Protein AF-0000000074656394 (afdb_homodimer)

Organism: NCBI:txid231223

pLDDT: mean 78.2, std 27.45, range [21.28, 98.75]

Solvent-accessible surface area (backbone atoms only — not comparable to full-atom values): 17052 Å² total; per-residue (Å²): 138,84,80,74,72,79,72,80,74,79,80,74,76,76,74,79,76,75,80,75,77,72,75,69,73,71,72,73,79,68,75,65,72,70,62,65,70,53,80,87,42,45,67,50,38,69,62,50,25,52,51,50,46,52,52,46,49,71,73,44,63,91,61,63,63,43,85,84,50,43,54,58,50,23,45,52,51,20,50,50,52,50,51,52,52,59,69,68,56,38,84,55,44,31,39,39,25,40,21,38,39,30,54,36,75,77,92,55,72,40,75,20,71,38,72,49,70,58,72,91,56,27,43,56,28,58,41,76,44,74,57,82,36,24,35,33,43,38,36,38,34,36,39,60,55,92,136,83,74,83,71,78,64,77,69,70,78,71,75,74,71,76,73,74,78,75,77,70,74,69,73,72,71,72,77,68,74,67,72,70,63,63,70,54,79,86,43,44,70,49,40,69,62,50,24,51,53,48,46,52,53,47,49,71,74,44,62,93,60,64,63,42,85,83,50,43,55,57,49,24,45,51,52,20,50,51,53,50,52,53,53,59,70,67,56,40,85,55,43,31,38,41,24,40,22,38,38,30,50,34,84,72,90,52,72,39,75,21,74,37,74,50,68,57,73,90,56,26,43,57,27,58,41,75,46,73,58,83,38,22,34,34,42,39,37,39,36,35,39,60,58,90

Radius of gyration: 30.46 Å; Cα contacts (8 Å, |Δi|>4): 454; chains: 2; bounding box: 153×65×58 Å

Structure (mmCIF, N/CA/C/O backbone):
data_AF-0000000074656394-model_v1
#
loop_
_entity.id
_entity.type
_entity.pdbx_description
1 polymer 'Tctex1 domain-containing protein 2'
#
loop_
_atom_site.group_PDB
_atom_site.id
_atom_site.type_symbol
_atom_site.label_atom_id
_atom_site.label_alt_id
_atom_site.label_comp_id
_atom_site.label_asym_id
_atom_site.label_entity_id
_atom_site.label_seq_id
_atom_site.pdbx_PDB_ins_code
_atom_site.Cartn_x
_atom_site.Cartn_y
_atom_site.Cartn_z
_atom_site.occupancy
_atom_site.B_iso_or_equiv
_atom_site.auth_seq_id
_atom_site.auth_comp_id
_atom_site.auth_asym_id
_atom_site.auth_atom_id
_atom_site.pdbx_PDB_model_num
ATOM 1 N N . MET A 1 1 ? -80.688 29.266 0.074 1 28.02 1 MET A N 1
ATOM 2 C CA . MET A 1 1 ? -80.062 29.094 1.364 1 28.02 1 MET A CA 1
ATOM 3 C C . MET A 1 1 ? -78.562 29.438 1.262 1 28.02 1 MET A C 1
ATOM 5 O O . MET A 1 1 ? -77.875 29 0.343 1 28.02 1 MET A O 1
ATOM 9 N N . GLY A 1 2 ? -78.062 30.547 1.893 1 25.17 2 GLY A N 1
ATOM 10 C CA . GLY A 1 2 ? -77.125 31.641 1.68 1 25.17 2 GLY A CA 1
ATOM 11 C C . GLY A 1 2 ? -75.688 31.219 1.79 1 25.17 2 GLY A C 1
ATOM 12 O O . GLY A 1 2 ? -75.312 30.438 2.676 1 25.17 2 GLY A O 1
ATOM 13 N N . GLU A 1 3 ? -74.938 31.109 0.593 1 27.7 3 GLU A N 1
ATOM 14 C CA . GLU A 1 3 ? -73.562 30.875 0.066 1 27.7 3 GLU A CA 1
ATOM 15 C C . GLU A 1 3 ? -72.562 31.75 0.775 1 27.7 3 GLU A C 1
ATOM 17 O O . GLU A 1 3 ? -71.938 32.594 0.153 1 27.7 3 GLU A O 1
ATOM 22 N N . GLU A 1 4 ? -73 32 2.182 1 25.5 4 GLU A N 1
ATOM 23 C CA . GLU A 1 4 ? -72.188 33.094 2.734 1 25.5 4 GLU A CA 1
ATOM 24 C C . GLU A 1 4 ? -70.688 32.844 2.512 1 25.5 4 GLU A C 1
ATOM 26 O O . GLU A 1 4 ? -70.25 31.703 2.49 1 25.5 4 GLU A O 1
ATOM 31 N N . ASN A 1 5 ? -70.062 33.844 1.983 1 26.14 5 ASN A N 1
ATOM 32 C CA . ASN A 1 5 ? -68.812 34.438 1.475 1 26.14 5 ASN A CA 1
ATOM 33 C C . ASN A 1 5 ? -67.688 34.375 2.518 1 26.14 5 ASN A C 1
ATOM 35 O O . ASN A 1 5 ? -67.562 35.25 3.379 1 26.14 5 ASN A O 1
ATOM 39 N N . LEU A 1 6 ? -67.75 33.25 3.424 1 27.83 6 LEU A N 1
ATOM 40 C CA . LEU A 1 6 ? -66.75 33.438 4.516 1 27.83 6 LEU A CA 1
ATOM 41 C C . LEU A 1 6 ? -65.438 33.875 3.988 1 27.83 6 LEU A C 1
ATOM 43 O O . LEU A 1 6 ? -64.812 33.188 3.162 1 27.83 6 LEU A O 1
ATOM 47 N N . ASP A 1 7 ? -65.125 35.188 3.984 1 24.84 7 ASP A N 1
ATOM 48 C CA . ASP A 1 7 ? -64.062 36.094 3.58 1 24.84 7 ASP A CA 1
ATOM 49 C C . ASP A 1 7 ? -62.75 35.719 4.254 1 24.84 7 ASP A C 1
ATOM 51 O O . ASP A 1 7 ? -62.562 35.969 5.445 1 24.84 7 ASP A O 1
ATOM 55 N N . LEU A 1 8 ? -62.375 34.406 4.367 1 25.59 8 LEU A N 1
ATOM 56 C CA . LEU A 1 8 ? -61.156 34.062 5.102 1 25.59 8 LEU A CA 1
ATOM 57 C C . LEU A 1 8 ? -59.969 34.906 4.641 1 25.59 8 LEU A C 1
ATOM 59 O O . LEU A 1 8 ? -59.594 34.875 3.469 1 25.59 8 LEU A O 1
ATOM 63 N N . GLY A 1 9 ? -59.906 36.125 5.094 1 24.08 9 GLY A N 1
ATOM 64 C CA . GLY A 1 9 ? -59 37.25 4.887 1 24.08 9 GLY A CA 1
ATOM 65 C C . GLY A 1 9 ? -57.531 36.844 4.801 1 24.08 9 GLY A C 1
ATOM 66 O O . GLY A 1 9 ? -57.156 35.781 5.344 1 24.08 9 GLY A O 1
ATOM 67 N N . THR A 1 10 ? -56.844 37.125 3.666 1 27.38 10 THR A N 1
ATOM 68 C CA . THR A 1 10 ? -55.531 37 3.057 1 27.38 10 THR A CA 1
ATOM 69 C C . THR A 1 10 ? -54.438 37.562 3.984 1 27.38 10 THR A C 1
ATOM 71 O O . THR A 1 10 ? -54.406 38.781 4.242 1 27.38 10 THR A O 1
ATOM 74 N N . VAL A 1 11 ? -54.312 37.062 5.219 1 25.48 11 VAL A N 1
ATOM 75 C CA . VAL A 1 11 ? -53.344 37.688 6.125 1 25.48 11 VAL A CA 1
ATOM 76 C C . VAL A 1 11 ? -52 37.844 5.418 1 25.48 11 VAL A C 1
ATOM 78 O O . VAL A 1 11 ? -51.406 36.875 4.93 1 25.48 11 VAL A O 1
ATOM 81 N N . GLN A 1 12 ? -51.688 38.969 4.734 1 23.88 12 GLN A N 1
ATOM 82 C CA . GLN A 1 12 ? -50.5 39.438 4.043 1 23.88 12 GLN A CA 1
ATOM 83 C C . GLN A 1 12 ? -49.281 39.469 4.98 1 23.88 12 GLN A C 1
ATOM 85 O O . GLN A 1 12 ? -49.25 40.281 5.918 1 23.88 12 GLN A O 1
ATOM 90 N N . ALA A 1 13 ? -48.938 38.5 5.73 1 25.7 13 ALA A N 1
ATOM 91 C CA . ALA A 1 13 ? -47.844 38.656 6.699 1 25.7 13 ALA A CA 1
ATOM 92 C C . ALA A 1 13 ? -46.625 39.281 6.047 1 25.7 13 ALA A C 1
ATOM 94 O O . ALA A 1 13 ? -46.156 38.781 5.023 1 25.7 13 ALA A O 1
ATOM 95 N N . ASP A 1 14 ? -46.438 40.594 6.062 1 24.98 14 ASP A N 1
ATOM 96 C CA . ASP A 1 14 ? -45.344 41.438 5.602 1 24.98 14 ASP A CA 1
ATOM 97 C C . ASP A 1 14 ? -44.031 41 6.211 1 24.98 14 ASP A C 1
ATOM 99 O O . ASP A 1 14 ? -43.781 41.219 7.395 1 24.98 14 ASP A O 1
ATOM 103 N N . THR A 1 15 ? -43.719 39.812 6.387 1 23.98 15 THR A N 1
ATOM 104 C CA . THR A 1 15 ? -42.562 39.438 7.191 1 23.98 15 THR A CA 1
ATOM 105 C C . THR A 1 15 ? -41.281 40.156 6.668 1 23.98 15 THR A C 1
ATOM 107 O O . THR A 1 15 ? -40.906 39.969 5.508 1 23.98 15 THR A O 1
ATOM 110 N N . SER A 1 16 ? -41 41.438 7.066 1 25.89 16 SER A N 1
ATOM 111 C CA . SER A 1 16 ? -39.844 42.344 6.902 1 25.89 16 SER A CA 1
ATOM 112 C C . SER A 1 16 ? -38.531 41.625 7.109 1 25.89 16 SER A C 1
ATOM 114 O O . SER A 1 16 ? -38.281 41.094 8.203 1 25.89 16 SER A O 1
ATOM 116 N N . SER A 1 17 ? -38 40.875 6.195 1 26.42 17 SER A N 1
ATOM 117 C CA . SER A 1 17 ? -36.844 40 6.137 1 26.42 17 SER A CA 1
ATOM 118 C C . SER A 1 17 ? -35.531 40.75 6.453 1 26.42 17 SER A C 1
ATOM 120 O O . SER A 1 17 ? -35.094 41.562 5.664 1 26.42 17 SER A O 1
ATOM 122 N N . SER A 1 18 ? -35.344 41.344 7.695 1 29.11 18 SER A N 1
ATOM 123 C CA . SER A 1 18 ? -34.125 42.125 7.996 1 29.11 18 SER A CA 1
ATOM 124 C C . SER A 1 18 ? -32.875 41.344 7.562 1 29.11 18 SER A C 1
ATOM 126 O O . SER A 1 18 ? -32.781 40.156 7.793 1 29.11 18 SER A O 1
ATOM 128 N N . PRO A 1 19 ? -32 41.906 6.621 1 27.31 19 PRO A N 1
ATOM 129 C CA . PRO A 1 19 ? -30.781 41.406 5.977 1 27.31 19 PRO A CA 1
ATOM 130 C C . PRO A 1 19 ? -29.672 41.062 6.977 1 27.31 19 PRO A C 1
ATOM 132 O O . PRO A 1 19 ? -29.109 42 7.594 1 27.31 19 PRO A O 1
ATOM 135 N N . ASN A 1 20 ? -29.875 40.562 8.133 1 28.89 20 ASN A N 1
ATOM 136 C CA . ASN A 1 20 ? -28.734 40.469 9.039 1 28.89 20 ASN A CA 1
ATOM 137 C C . ASN A 1 20 ? -27.484 39.938 8.328 1 28.89 20 ASN A C 1
ATOM 139 O O . ASN A 1 20 ? -27.484 38.844 7.773 1 28.89 20 ASN A O 1
ATOM 143 N N . ASP A 1 21 ? -26.594 40.844 7.801 1 29.66 21 ASP A N 1
ATOM 144 C CA . ASP A 1 21 ? -25.219 40.75 7.301 1 29.66 21 ASP A CA 1
ATOM 145 C C . ASP A 1 21 ? -24.359 39.875 8.211 1 29.66 21 ASP A C 1
ATOM 147 O O . ASP A 1 21 ? -23.984 40.281 9.305 1 29.66 21 ASP A O 1
ATOM 151 N N . GLU A 1 22 ? -24.797 38.781 8.656 1 30.59 22 GLU A N 1
ATOM 152 C CA . GLU A 1 22 ? -23.922 38 9.516 1 30.59 22 GLU A CA 1
ATOM 153 C C . GLU A 1 22 ? -22.484 38 9.008 1 30.59 22 GLU A C 1
ATOM 155 O O . GLU A 1 22 ? -22.219 37.656 7.848 1 30.59 22 GLU A O 1
ATOM 160 N N . VAL A 1 23 ? -21.609 38.875 9.5 1 31.58 23 VAL A N 1
ATOM 161 C CA . VAL A 1 23 ? -20.156 39.031 9.422 1 31.58 23 VAL A CA 1
ATOM 162 C C . VAL A 1 23 ? -19.516 37.625 9.438 1 31.58 23 VAL A C 1
ATOM 164 O O . VAL A 1 23 ? -19.703 36.875 10.391 1 31.58 23 VAL A O 1
ATOM 167 N N . VAL A 1 24 ? -19.594 36.938 8.383 1 33.22 24 VAL A N 1
ATOM 168 C CA . VAL A 1 24 ? -18.734 35.781 8.203 1 33.22 24 VAL A CA 1
ATOM 169 C C . VAL A 1 24 ? -17.312 36.094 8.695 1 33.22 24 VAL A C 1
ATOM 171 O O . VAL A 1 24 ? -16.688 37.031 8.188 1 33.22 24 VAL A O 1
ATOM 174 N N . GLN A 1 25 ? -17.141 36.312 9.977 1 30.78 25 GLN A N 1
ATOM 175 C CA . GLN A 1 25 ? -15.781 36.531 10.461 1 30.78 25 GLN A CA 1
ATOM 176 C C . GLN A 1 25 ? -14.766 35.781 9.594 1 30.78 25 GLN A C 1
ATOM 178 O O . GLN A 1 25 ? -14.969 34.625 9.258 1 30.78 25 GLN A O 1
ATOM 183 N N . ASP A 1 26 ? -14.18 36.438 8.586 1 30.58 26 ASP A N 1
ATOM 184 C CA . ASP A 1 26 ? -12.898 36.188 7.93 1 30.58 26 ASP A CA 1
ATOM 185 C C . ASP A 1 26 ? -11.922 35.5 8.891 1 30.58 26 ASP A C 1
ATOM 187 O O . ASP A 1 26 ? -11.43 36.125 9.828 1 30.58 26 ASP A O 1
ATOM 191 N N . LEU A 1 27 ? -12.242 34.469 9.508 1 35.12 27 LEU A N 1
ATOM 192 C CA . LEU A 1 27 ? -11.156 33.875 10.258 1 35.12 27 LEU A CA 1
ATOM 193 C C . LEU A 1 27 ? -9.812 34.125 9.578 1 35.12 27 LEU A C 1
ATOM 195 O O . LEU A 1 27 ? -9.688 33.938 8.367 1 35.12 27 LEU A O 1
ATOM 199 N N . GLY A 1 28 ? -8.992 35.094 9.891 1 33.41 28 GLY A N 1
ATOM 200 C CA . GLY A 1 28 ? -7.648 35.469 9.469 1 33.41 28 GLY A CA 1
ATOM 201 C C . GLY A 1 28 ? -6.895 34.312 8.836 1 33.41 28 GLY A C 1
ATOM 202 O O . GLY A 1 28 ? -7.184 33.125 9.117 1 33.41 28 GLY A O 1
ATOM 203 N N . SER A 1 29 ? -6.488 34.406 7.566 1 36.34 29 SER A N 1
ATOM 204 C CA . SER A 1 29 ? -5.508 33.625 6.816 1 36.34 29 SER A CA 1
ATOM 205 C C . SER A 1 29 ? -4.395 33.094 7.723 1 36.34 29 SER A C 1
ATOM 207 O O . SER A 1 29 ? -3.436 33.844 8.008 1 36.34 29 SER A O 1
ATOM 209 N N . GLN A 1 30 ? -4.605 32.844 8.984 1 36.66 30 GLN A N 1
ATOM 210 C CA . GLN A 1 30 ? -3.406 32.375 9.664 1 36.66 30 GLN A CA 1
ATOM 211 C C . GLN A 1 30 ? -2.467 31.656 8.703 1 36.66 30 GLN A C 1
ATOM 213 O O . GLN A 1 30 ? -2.9 30.812 7.918 1 36.66 30 GLN A O 1
ATOM 218 N N . ASN A 1 31 ? -1.525 32.406 8.062 1 37.72 31 ASN A N 1
ATOM 219 C CA . ASN A 1 31 ? -0.374 31.953 7.301 1 37.72 31 ASN A CA 1
ATOM 220 C C . ASN A 1 31 ? 0.04 30.547 7.715 1 37.72 31 ASN A C 1
ATOM 222 O O . ASN A 1 31 ? 0.709 30.359 8.734 1 37.72 31 ASN A O 1
ATOM 226 N N . THR A 1 32 ? -0.855 29.703 7.992 1 43.53 32 THR A N 1
ATOM 227 C CA . THR A 1 32 ? -0.383 28.359 8.312 1 43.53 32 THR A CA 1
ATOM 228 C C . THR A 1 32 ? 0.822 28 7.453 1 43.53 32 THR A C 1
ATOM 230 O O . THR A 1 32 ? 0.727 27.953 6.223 1 43.53 32 THR A O 1
ATOM 233 N N . TYR A 1 33 ? 1.96 28.609 7.742 1 43.41 33 TYR A N 1
ATOM 234 C CA . TYR A 1 33 ? 3.236 28.25 7.137 1 43.41 33 TYR A CA 1
ATOM 235 C C . TYR A 1 33 ? 3.264 26.781 6.762 1 43.41 33 TYR A C 1
ATOM 237 O O . TYR A 1 33 ? 2.967 25.906 7.59 1 43.41 33 TYR A O 1
ATOM 245 N N . ILE A 1 34 ? 2.607 26.438 5.668 1 55.69 34 ILE A N 1
ATOM 246 C CA . ILE A 1 34 ? 2.773 25.109 5.109 1 55.69 34 ILE A CA 1
ATOM 247 C C . ILE A 1 34 ? 4.242 24.688 5.184 1 55.69 34 ILE A C 1
ATOM 249 O O . ILE A 1 34 ? 5.102 25.328 4.562 1 55.69 34 ILE A O 1
ATOM 253 N N . ILE A 1 35 ? 4.504 24.234 6.277 1 62.09 35 ILE A N 1
ATOM 254 C CA . ILE A 1 35 ? 5.863 23.703 6.355 1 62.09 35 ILE A CA 1
ATOM 255 C C . ILE A 1 35 ? 6.051 22.609 5.312 1 62.09 35 ILE A C 1
ATOM 257 O O . ILE A 1 35 ? 5.25 21.672 5.234 1 62.09 35 ILE A O 1
ATOM 261 N N . ARG A 1 36 ? 6.566 23.031 4.164 1 67 36 ARG A N 1
ATOM 262 C CA . ARG A 1 36 ? 7.039 22.031 3.217 1 67 36 ARG A CA 1
ATOM 263 C C . ARG A 1 36 ? 8.398 21.469 3.635 1 67 36 ARG A C 1
ATOM 265 O O . ARG A 1 36 ? 9.172 22.156 4.301 1 67 36 ARG A O 1
ATOM 272 N N . PRO A 1 37 ? 8.531 20.234 3.484 1 67.44 37 PRO A N 1
ATOM 273 C CA . PRO A 1 37 ? 9.859 19.703 3.832 1 67.44 37 PRO A CA 1
ATOM 274 C C . PRO A 1 37 ? 10.984 20.406 3.082 1 67.44 37 PRO A C 1
ATOM 276 O O . PRO A 1 37 ? 10.797 20.844 1.941 1 67.44 37 PRO A O 1
ATOM 279 N N . ASN A 1 38 ? 12 20.625 3.904 1 72.94 38 ASN A N 1
ATOM 280 C CA . ASN A 1 38 ? 13.203 21.016 3.178 1 72.94 38 ASN A CA 1
ATOM 281 C C . ASN A 1 38 ? 13.68 19.906 2.238 1 72.94 38 ASN A C 1
ATOM 283 O O . ASN A 1 38 ? 13.289 18.75 2.391 1 72.94 38 ASN A O 1
ATOM 287 N N . PHE A 1 39 ? 14.367 20.234 1.258 1 71.38 39 PHE A N 1
ATOM 288 C CA . PHE A 1 39 ? 14.789 19.344 0.181 1 71.38 39 PHE A CA 1
ATOM 289 C C . PHE A 1 39 ? 15.398 18.078 0.742 1 71.38 39 PHE A C 1
ATOM 291 O O . PHE A 1 39 ? 15.133 16.984 0.243 1 71.38 39 PHE A O 1
ATOM 298 N N . SER A 1 40 ? 16.219 18.297 1.819 1 70.81 40 SER A N 1
ATOM 299 C CA . SER A 1 40 ? 16.953 17.141 2.334 1 70.81 40 SER A CA 1
ATOM 300 C C . SER A 1 40 ? 16.031 16.203 3.111 1 70.81 40 SER A C 1
ATOM 302 O O . SER A 1 40 ? 16.344 15.031 3.295 1 70.81 40 SER A O 1
ATOM 304 N N . GLN A 1 41 ? 14.93 16.703 3.486 1 81.38 41 GLN A N 1
ATOM 305 C CA . GLN A 1 41 ? 14.078 15.891 4.348 1 81.38 41 GLN A CA 1
ATOM 306 C C . GLN A 1 41 ? 12.875 15.344 3.58 1 81.38 41 GLN A C 1
ATOM 308 O O . GLN A 1 41 ? 11.984 14.727 4.164 1 81.38 41 GLN A O 1
ATOM 313 N N . LYS A 1 42 ? 13.031 15.531 2.293 1 88.94 42 LYS A N 1
ATOM 314 C CA . LYS A 1 42 ? 11.914 15.078 1.464 1 88.94 42 LYS A CA 1
ATOM 315 C C . LYS A 1 42 ? 12.023 13.586 1.163 1 88.94 42 LYS A C 1
ATOM 317 O O . LYS A 1 42 ? 13.125 13.062 0.985 1 88.94 42 LYS A O 1
ATOM 322 N N . PHE A 1 43 ? 10.938 12.922 1.111 1 94 43 PHE A N 1
ATOM 323 C CA . PHE A 1 43 ? 10.859 11.547 0.653 1 94 43 PHE A CA 1
ATOM 324 C C . PHE A 1 43 ? 11.266 11.438 -0.811 1 94 43 PHE A C 1
ATOM 326 O O . PHE A 1 43 ? 10.57 11.93 -1.695 1 94 43 PHE A O 1
ATOM 333 N N . ARG A 1 44 ? 12.422 10.812 -1.045 1 93.44 44 ARG A N 1
ATOM 334 C CA . ARG A 1 44 ? 12.922 10.633 -2.406 1 93.44 44 ARG A CA 1
ATOM 335 C C . ARG A 1 44 ? 12.672 9.211 -2.895 1 93.44 44 ARG A C 1
ATOM 337 O O . ARG A 1 44 ? 13.336 8.273 -2.445 1 93.44 44 ARG A O 1
ATOM 344 N N . PRO A 1 45 ? 11.82 9.078 -3.826 1 96.44 45 PRO A N 1
ATOM 345 C CA . PRO A 1 45 ? 11.422 7.742 -4.266 1 96.44 45 PRO A CA 1
ATOM 346 C C . PRO A 1 45 ? 12.602 6.887 -4.715 1 96.44 45 PRO A C 1
ATOM 348 O O . PRO A 1 45 ? 12.656 5.691 -4.41 1 96.44 45 PRO A O 1
ATOM 351 N N . ILE A 1 46 ? 13.531 7.457 -5.414 1 96.38 46 ILE A N 1
ATOM 352 C CA . ILE A 1 46 ? 14.648 6.699 -5.965 1 96.38 46 ILE A CA 1
ATOM 353 C C . ILE A 1 46 ? 15.469 6.082 -4.828 1 96.38 46 ILE A C 1
ATOM 355 O O . ILE A 1 46 ? 15.82 4.902 -4.883 1 96.38 46 ILE A O 1
ATOM 359 N N . ASN A 1 47 ? 15.789 6.875 -3.814 1 96.06 47 ASN A N 1
ATOM 360 C CA . ASN A 1 47 ? 16.547 6.383 -2.67 1 96.06 47 ASN A CA 1
ATOM 361 C C . ASN A 1 47 ? 15.781 5.305 -1.911 1 96.06 47 ASN A C 1
ATOM 363 O O . ASN A 1 47 ? 16.359 4.297 -1.501 1 96.06 47 ASN A O 1
ATOM 367 N N . VAL A 1 48 ? 14.5 5.527 -1.714 1 97.62 48 VAL A N 1
ATOM 368 C CA . VAL A 1 48 ? 13.672 4.578 -0.978 1 97.62 48 VAL A CA 1
ATOM 369 C C . VAL A 1 48 ? 13.539 3.281 -1.774 1 97.62 48 VAL A C 1
ATOM 371 O O . VAL A 1 48 ? 13.586 2.188 -1.205 1 97.62 48 VAL A O 1
ATOM 374 N N . LYS A 1 49 ? 13.406 3.4 -3.057 1 98.06 49 LYS A N 1
ATOM 375 C CA . LYS A 1 49 ? 13.336 2.215 -3.908 1 98.06 49 LYS A CA 1
ATOM 376 C C . LYS A 1 49 ? 14.602 1.375 -3.787 1 98.06 49 LYS A C 1
ATOM 378 O O . LYS A 1 49 ? 14.531 0.149 -3.682 1 98.06 49 LYS A O 1
ATOM 383 N N . GLU A 1 50 ? 15.727 2.072 -3.85 1 98.19 50 GLU A N 1
ATOM 384 C CA . GLU A 1 50 ? 17 1.366 -3.697 1 98.19 50 GLU A CA 1
ATOM 385 C C . GLU A 1 50 ? 17.078 0.654 -2.35 1 98.19 50 GLU A C 1
ATOM 387 O O . GLU A 1 50 ? 17.531 -0.49 -2.271 1 98.19 50 GLU A O 1
ATOM 392 N N . MET A 1 51 ? 16.672 1.327 -1.322 1 98.12 51 MET A N 1
ATOM 393 C CA . MET A 1 51 ? 16.672 0.729 0.01 1 98.12 51 MET A CA 1
ATOM 394 C C 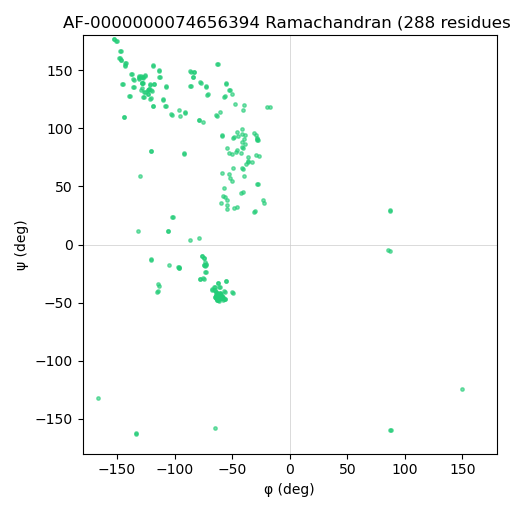. MET A 1 51 ? 15.766 -0.5 0.054 1 98.12 51 MET A C 1
ATOM 396 O O . MET A 1 51 ? 16.156 -1.539 0.592 1 98.12 51 MET A O 1
ATOM 400 N N . ILE A 1 52 ? 14.531 -0.496 -0.565 1 98.69 52 ILE A N 1
ATOM 401 C CA . ILE A 1 52 ? 13.609 -1.627 -0.607 1 98.69 52 ILE A CA 1
ATOM 402 C C . ILE A 1 52 ? 14.25 -2.783 -1.374 1 98.69 52 ILE A C 1
ATOM 404 O O . ILE A 1 52 ? 14.172 -3.938 -0.946 1 98.69 52 ILE A O 1
ATOM 408 N N . HIS A 1 53 ? 14.898 -2.418 -2.473 1 98.44 53 HIS A N 1
ATOM 409 C CA . HIS A 1 53 ? 15.578 -3.418 -3.291 1 98.44 53 HIS A CA 1
ATOM 410 C C . HIS A 1 53 ? 16.609 -4.195 -2.475 1 98.44 53 HIS A C 1
ATOM 412 O O . HIS A 1 53 ? 16.641 -5.426 -2.529 1 98.44 53 HIS A O 1
ATOM 418 N N . ILE A 1 54 ? 17.391 -3.486 -1.737 1 98.56 54 ILE A N 1
ATOM 419 C CA . ILE A 1 54 ? 18.453 -4.082 -0.917 1 98.56 54 ILE A CA 1
ATOM 420 C C . ILE A 1 54 ? 17.828 -4.988 0.141 1 98.56 54 ILE A C 1
ATOM 422 O O . ILE A 1 54 ? 18.25 -6.129 0.32 1 98.56 54 ILE A O 1
ATOM 426 N N . VAL A 1 55 ? 16.812 -4.516 0.833 1 98.75 55 VAL A N 1
ATOM 427 C CA . VAL A 1 55 ? 16.172 -5.281 1.899 1 98.75 55 VAL A CA 1
ATOM 428 C C . VAL A 1 55 ? 15.578 -6.57 1.331 1 98.75 55 VAL A C 1
ATOM 430 O O . VAL A 1 55 ? 15.758 -7.648 1.897 1 98.75 55 VAL A O 1
ATOM 433 N N . LEU A 1 56 ? 14.859 -6.488 0.179 1 98.69 56 LEU A N 1
ATOM 434 C CA . LEU A 1 56 ? 14.25 -7.668 -0.43 1 98.69 56 LEU A CA 1
ATOM 435 C C . LEU A 1 56 ? 15.32 -8.672 -0.854 1 98.69 56 LEU A C 1
ATOM 437 O O . LEU A 1 56 ? 15.18 -9.875 -0.633 1 98.69 56 LEU A O 1
ATOM 441 N N . GLY A 1 57 ? 16.344 -8.18 -1.468 1 98.31 57 GLY A N 1
ATOM 442 C CA . GLY A 1 57 ? 17.438 -9.047 -1.85 1 98.31 57 GLY A CA 1
ATOM 443 C C . GLY A 1 57 ? 18.078 -9.766 -0.67 1 98.31 57 GLY A C 1
ATOM 444 O O . GLY A 1 57 ? 18.297 -10.977 -0.719 1 98.31 57 GLY A O 1
ATOM 445 N N . GLU A 1 58 ? 18.328 -9.016 0.404 1 98.31 58 GLU A N 1
ATOM 446 C CA . GLU A 1 58 ? 18.953 -9.57 1.601 1 98.31 58 GLU A CA 1
ATOM 447 C C . GLU A 1 58 ? 18.047 -10.609 2.27 1 98.31 58 GLU A C 1
ATOM 449 O O . GLU A 1 58 ? 18.531 -11.625 2.768 1 98.31 58 GLU A O 1
ATOM 454 N N . MET A 1 59 ? 16.766 -10.414 2.268 1 98.25 59 MET A N 1
ATOM 455 C CA . MET A 1 59 ? 15.883 -11.211 3.109 1 98.25 59 MET A CA 1
ATOM 456 C C . MET A 1 59 ? 15.281 -12.375 2.324 1 98.25 59 MET A C 1
ATOM 458 O O . MET A 1 59 ? 14.859 -13.367 2.908 1 98.25 59 MET A O 1
ATOM 462 N N . LEU A 1 60 ? 15.297 -12.266 0.967 1 98 60 LEU A N 1
ATOM 463 C CA . LEU A 1 60 ? 14.523 -13.273 0.244 1 98 60 LEU A CA 1
ATOM 464 C C . LEU A 1 60 ? 15.422 -14.062 -0.705 1 98 60 LEU A C 1
ATOM 466 O O . LEU A 1 60 ? 15.008 -15.078 -1.259 1 98 60 LEU A O 1
ATOM 470 N N . SER A 1 61 ? 16.641 -13.547 -0.922 1 97.56 61 SER A N 1
ATOM 471 C CA . SER A 1 61 ? 17.547 -14.297 -1.786 1 97.56 61 SER A CA 1
ATOM 472 C C . SER A 1 61 ? 17.766 -15.719 -1.271 1 97.56 61 SER A C 1
ATOM 474 O O . SER A 1 61 ? 18.047 -15.922 -0.088 1 97.56 61 SER A O 1
ATOM 476 N N . GLY A 1 62 ? 17.547 -16.719 -2.135 1 96.12 62 GLY A N 1
ATOM 477 C CA . GLY A 1 62 ? 17.766 -18.109 -1.789 1 96.12 62 GLY A CA 1
ATOM 478 C C . GLY A 1 62 ? 16.562 -18.766 -1.132 1 96.12 62 GLY A C 1
ATOM 479 O O . GLY A 1 62 ? 16.578 -19.953 -0.841 1 96.12 62 GLY A O 1
ATOM 480 N N . LYS A 1 63 ? 15.555 -18 -0.857 1 96.44 63 LYS A N 1
ATOM 481 C CA . LYS A 1 63 ? 14.367 -18.562 -0.227 1 96.44 63 LYS A CA 1
ATOM 482 C C . LYS A 1 63 ? 13.414 -19.141 -1.27 1 96.44 63 LYS A C 1
ATOM 484 O O . LYS A 1 63 ? 13.406 -18.703 -2.42 1 96.44 63 LYS A O 1
ATOM 489 N N . THR A 1 64 ? 12.719 -20.188 -0.849 1 95.94 64 THR A N 1
ATOM 490 C CA . THR A 1 64 ? 11.648 -20.766 -1.646 1 95.94 64 THR A CA 1
ATOM 491 C C . THR A 1 64 ? 10.297 -20.562 -0.973 1 95.94 64 THR A C 1
ATOM 493 O O . THR A 1 64 ? 10.188 -20.625 0.253 1 95.94 64 THR A O 1
ATOM 496 N N . TYR A 1 65 ? 9.375 -20.359 -1.805 1 94.88 65 TYR A N 1
ATOM 497 C CA . TYR A 1 65 ? 8.055 -20.109 -1.247 1 94.88 65 TYR A CA 1
ATOM 498 C C . TYR A 1 65 ? 7.656 -21.188 -0.256 1 94.88 65 TYR A C 1
ATOM 500 O O . TYR A 1 65 ? 7.809 -22.391 -0.539 1 94.88 65 TYR A O 1
ATOM 508 N N . ASN A 1 66 ? 7.168 -20.75 0.868 1 93.88 66 ASN A N 1
ATOM 509 C CA . ASN A 1 66 ? 6.633 -21.578 1.939 1 93.88 66 ASN A CA 1
ATOM 510 C C . ASN A 1 66 ? 5.441 -20.922 2.623 1 93.88 66 ASN A C 1
ATOM 512 O O . ASN A 1 66 ? 5.598 -19.922 3.334 1 93.88 66 ASN A O 1
ATOM 516 N N . ALA A 1 67 ? 4.297 -21.484 2.393 1 89.19 67 ALA A N 1
ATOM 517 C CA . ALA A 1 67 ? 3.051 -20.875 2.867 1 89.19 67 ALA A CA 1
ATOM 518 C C . ALA A 1 67 ? 3.096 -20.641 4.375 1 89.19 67 ALA A C 1
ATOM 520 O O . ALA A 1 67 ? 2.518 -19.672 4.875 1 89.19 67 ALA A O 1
ATOM 521 N N . GLU A 1 68 ? 3.75 -21.406 5.094 1 92.88 68 GLU A N 1
ATOM 522 C CA . GLU A 1 68 ? 3.793 -21.312 6.551 1 92.88 68 GLU A CA 1
ATOM 523 C C . GLU A 1 68 ? 4.719 -20.188 7.004 1 92.88 68 GLU A C 1
ATOM 525 O O . GLU A 1 68 ? 4.484 -19.562 8.039 1 92.88 68 GLU A O 1
ATOM 530 N N . GLU A 1 69 ? 5.719 -19.953 6.172 1 95.31 69 GLU A N 1
ATOM 531 C CA . GLU A 1 69 ? 6.734 -18.984 6.594 1 95.31 69 GLU A CA 1
ATOM 532 C C . GLU A 1 69 ? 6.461 -17.609 6.012 1 95.31 69 GLU A C 1
ATOM 534 O O . GLU A 1 69 ? 7.008 -16.609 6.48 1 95.31 69 GLU A O 1
ATOM 539 N N . THR A 1 70 ? 5.719 -17.562 5.02 1 95.44 70 THR A N 1
ATOM 540 C CA . THR A 1 70 ? 5.547 -16.344 4.242 1 95.44 70 THR A CA 1
ATOM 541 C C . THR A 1 70 ? 4.938 -15.234 5.098 1 95.44 70 THR A C 1
ATOM 543 O O . THR A 1 70 ? 5.289 -14.062 4.949 1 95.44 70 THR A O 1
ATOM 546 N N . THR A 1 71 ? 4.094 -15.641 6.031 1 95.25 71 THR A N 1
ATOM 547 C CA . THR A 1 71 ? 3.502 -14.641 6.918 1 95.25 71 THR A CA 1
ATOM 548 C C . THR A 1 71 ? 4.578 -13.938 7.742 1 95.25 71 THR A C 1
ATOM 550 O O . THR A 1 71 ? 4.605 -12.711 7.816 1 95.25 71 THR A O 1
ATOM 553 N N . SER A 1 72 ? 5.41 -14.727 8.289 1 97.44 72 SER A N 1
ATOM 554 C CA . SER A 1 72 ? 6.492 -14.156 9.078 1 97.44 72 SER A CA 1
ATOM 555 C C . SER A 1 72 ? 7.43 -13.32 8.211 1 97.44 72 SER A C 1
ATOM 557 O O . SER A 1 72 ? 7.895 -12.258 8.633 1 97.44 72 SER A O 1
ATOM 559 N N . TRP A 1 73 ? 7.734 -13.812 6.977 1 97.94 73 TRP A N 1
ATOM 560 C CA . TRP A 1 73 ? 8.602 -13.062 6.07 1 97.94 73 TRP A CA 1
ATOM 561 C C . TRP A 1 73 ? 8.023 -11.688 5.773 1 97.94 73 TRP A C 1
ATOM 563 O O . TRP A 1 73 ? 8.742 -10.68 5.801 1 97.94 73 TRP A O 1
ATOM 573 N N . THR A 1 74 ? 6.734 -11.648 5.484 1 97.88 74 THR A N 1
ATOM 574 C CA . THR A 1 74 ? 6.113 -10.367 5.168 1 97.88 74 THR A CA 1
ATOM 575 C C . THR A 1 74 ? 6.25 -9.398 6.34 1 97.88 74 THR A C 1
ATOM 577 O O . THR A 1 74 ? 6.57 -8.227 6.145 1 97.88 74 THR A O 1
ATOM 580 N N . LYS A 1 75 ? 6.016 -9.867 7.516 1 97.69 75 LYS A N 1
ATOM 581 C CA . LYS A 1 75 ? 6.117 -9.031 8.711 1 97.69 75 LYS A CA 1
ATOM 582 C C . LYS A 1 75 ? 7.547 -8.539 8.914 1 97.69 75 LYS A C 1
ATOM 584 O O . LYS A 1 75 ? 7.77 -7.348 9.156 1 97.69 75 LYS A O 1
ATOM 589 N N . ASP A 1 76 ? 8.445 -9.414 8.812 1 98.56 76 ASP A N 1
ATOM 590 C CA . ASP A 1 76 ? 9.844 -9.078 9.039 1 98.56 76 ASP A CA 1
ATOM 591 C C . ASP A 1 76 ? 10.344 -8.07 8.008 1 98.56 76 ASP A C 1
ATOM 593 O O . ASP A 1 76 ? 11.07 -7.133 8.344 1 98.56 76 ASP A O 1
ATOM 597 N N . ILE A 1 77 ? 9.961 -8.312 6.797 1 98.75 77 ILE A N 1
ATOM 598 C CA . ILE A 1 77 ? 10.375 -7.418 5.727 1 98.75 77 ILE A CA 1
ATOM 599 C C . ILE A 1 77 ? 9.758 -6.035 5.945 1 98.75 77 ILE A C 1
ATOM 601 O O . ILE A 1 77 ? 10.453 -5.02 5.848 1 98.75 77 ILE A O 1
ATOM 605 N N . ALA A 1 78 ? 8.516 -5.992 6.258 1 98.44 78 ALA A N 1
ATOM 606 C CA . ALA A 1 78 ? 7.844 -4.719 6.496 1 98.44 78 ALA A CA 1
ATOM 607 C C . ALA A 1 78 ? 8.484 -3.967 7.66 1 98.44 78 ALA A C 1
ATOM 609 O O . ALA A 1 78 ? 8.719 -2.76 7.57 1 98.44 78 ALA A O 1
ATOM 610 N N . ASP A 1 79 ? 8.805 -4.652 8.695 1 98.31 79 ASP A N 1
ATOM 611 C CA . ASP A 1 79 ? 9.438 -4.055 9.859 1 98.31 79 ASP A CA 1
ATOM 612 C C . ASP A 1 79 ? 10.82 -3.502 9.508 1 98.31 79 ASP A C 1
ATOM 614 O O . ASP A 1 79 ? 11.188 -2.406 9.938 1 98.31 79 ASP A O 1
ATOM 618 N N . THR A 1 80 ? 11.523 -4.258 8.789 1 98.69 80 THR A N 1
ATOM 619 C CA . THR A 1 80 ? 12.867 -3.85 8.406 1 98.69 80 THR A CA 1
ATOM 620 C C . THR A 1 80 ? 12.82 -2.598 7.535 1 98.69 80 THR A C 1
ATOM 622 O O . THR A 1 80 ? 13.586 -1.655 7.75 1 98.69 80 THR A O 1
ATOM 625 N N . ILE A 1 81 ? 11.922 -2.58 6.543 1 98.56 81 ILE A N 1
ATOM 626 C CA . ILE A 1 81 ? 11.789 -1.418 5.672 1 98.56 81 ILE A CA 1
ATOM 627 C C . ILE A 1 81 ? 11.352 -0.205 6.488 1 98.56 81 ILE A C 1
ATOM 629 O O . ILE A 1 81 ? 11.875 0.896 6.312 1 98.56 81 ILE A O 1
ATOM 633 N N . LYS A 1 82 ? 10.406 -0.395 7.332 1 97.81 82 LYS A N 1
ATOM 634 C CA . LYS A 1 82 ? 9.945 0.689 8.195 1 97.81 82 LYS A CA 1
ATOM 635 C C . LYS A 1 82 ? 11.102 1.265 9.016 1 97.81 82 LYS A C 1
ATOM 637 O O . LYS A 1 82 ? 11.25 2.484 9.109 1 97.81 82 LYS A O 1
ATOM 642 N N . LYS A 1 83 ? 11.875 0.377 9.602 1 97.5 83 LYS A N 1
ATOM 643 C CA . LYS A 1 83 ? 13.023 0.8 10.398 1 97.5 83 LYS A CA 1
ATOM 644 C C . LYS A 1 83 ? 14.016 1.594 9.555 1 97.5 83 LYS A C 1
ATOM 646 O O . LYS A 1 83 ? 14.516 2.637 9.992 1 97.5 83 LYS A O 1
ATOM 651 N N . ARG A 1 84 ? 14.297 1.118 8.398 1 97.25 84 ARG A N 1
ATOM 652 C CA . ARG A 1 84 ? 15.234 1.806 7.52 1 97.25 84 ARG A CA 1
ATOM 653 C C . ARG A 1 84 ? 14.688 3.164 7.094 1 97.25 84 ARG A C 1
ATOM 655 O O . ARG A 1 84 ? 15.445 4.125 6.945 1 97.25 84 ARG A O 1
ATOM 662 N N . LEU A 1 85 ? 13.414 3.271 6.816 1 96.12 85 LEU A N 1
ATOM 663 C CA . LEU A 1 85 ? 12.773 4.543 6.484 1 96.12 85 LEU A CA 1
ATOM 664 C C . LEU A 1 85 ? 12.961 5.555 7.609 1 96.12 85 LEU A C 1
ATOM 666 O O . LEU A 1 85 ? 13.25 6.727 7.355 1 96.12 85 LEU A O 1
ATOM 670 N N . LYS A 1 86 ? 12.758 5.129 8.789 1 93.75 86 LYS A N 1
ATOM 671 C CA . LYS A 1 86 ? 12.93 5.996 9.953 1 93.75 86 LYS A CA 1
ATOM 672 C C . LYS A 1 86 ? 14.367 6.5 10.055 1 93.75 86 LYS A C 1
ATOM 674 O O . LYS A 1 86 ? 14.602 7.656 10.398 1 93.75 86 LYS A O 1
ATOM 679 N N . ASP A 1 87 ? 15.266 5.688 9.719 1 93.94 87 ASP A N 1
ATOM 680 C CA . ASP A 1 87 ? 16.688 6.016 9.82 1 93.94 87 ASP A CA 1
ATOM 681 C C . ASP A 1 87 ? 17.094 7.012 8.742 1 93.94 87 ASP A C 1
ATOM 683 O O . ASP A 1 87 ? 18.156 7.625 8.836 1 93.94 87 ASP A O 1
ATOM 687 N N . MET A 1 88 ? 16.281 7.168 7.734 1 91.56 88 MET A N 1
ATOM 688 C CA . MET A 1 88 ? 16.578 8.102 6.652 1 91.56 88 MET A CA 1
ATOM 689 C C . MET A 1 88 ? 16.328 9.539 7.082 1 91.56 88 MET A C 1
ATOM 691 O O . MET A 1 88 ? 16.719 10.477 6.387 1 91.56 88 MET A O 1
ATOM 695 N N . GLY A 1 89 ? 15.734 9.828 8.195 1 83.25 89 GLY A N 1
ATOM 696 C CA . GLY A 1 89 ? 15.664 11.148 8.797 1 83.25 89 GLY A CA 1
ATOM 697 C C . GLY A 1 89 ? 14.492 11.977 8.305 1 83.25 89 GLY A C 1
ATOM 698 O O . GLY A 1 89 ? 14.578 13.203 8.211 1 83.25 89 GLY A O 1
ATOM 699 N N . HIS A 1 90 ? 13.391 11.406 7.918 1 86.06 90 HIS A N 1
ATOM 700 C CA . HIS A 1 90 ? 12.195 12.102 7.469 1 86.06 90 HIS A CA 1
ATOM 701 C C . HIS A 1 90 ? 11.227 12.352 8.625 1 86.06 90 HIS A C 1
ATOM 703 O O . HIS A 1 90 ? 10.117 11.812 8.641 1 86.06 90 HIS A O 1
ATOM 709 N N . ASP A 1 91 ? 11.5 13.352 9.453 1 86.81 91 ASP A N 1
ATOM 710 C CA . ASP A 1 91 ? 10.812 13.523 10.727 1 86.81 91 ASP A CA 1
ATOM 711 C C . ASP A 1 91 ? 9.383 14.016 10.516 1 86.81 91 ASP A C 1
ATOM 713 O O . ASP A 1 91 ? 8.531 13.867 11.398 1 86.81 91 ASP A O 1
ATOM 717 N N . ARG A 1 92 ? 9.102 14.625 9.461 1 89.19 92 ARG A N 1
ATOM 718 C CA . ARG A 1 92 ? 7.773 15.188 9.234 1 89.19 92 ARG A CA 1
ATOM 719 C C . ARG A 1 92 ? 6.957 14.305 8.297 1 89.19 92 ARG A C 1
ATOM 721 O O . ARG A 1 92 ? 6.07 14.797 7.59 1 89.19 92 ARG A O 1
ATOM 728 N N . TYR A 1 93 ? 7.344 13.07 8.266 1 93.38 93 TYR A N 1
ATOM 729 C CA . TYR A 1 93 ? 6.598 12.156 7.406 1 93.38 93 TYR A CA 1
ATOM 730 C C . TYR A 1 93 ? 5.941 11.047 8.219 1 93.38 93 TYR A C 1
ATOM 732 O O . TYR A 1 93 ? 6.531 10.539 9.172 1 93.38 93 TYR A O 1
ATOM 740 N N . LYS A 1 94 ? 4.738 10.758 7.855 1 94.62 94 LYS A N 1
ATOM 741 C CA . LYS A 1 94 ? 4.145 9.461 8.156 1 94.62 94 LYS A CA 1
ATOM 742 C C . LYS A 1 94 ? 4.551 8.414 7.125 1 94.62 94 LYS A C 1
ATOM 744 O O . LYS A 1 94 ? 4.734 8.734 5.945 1 94.62 94 LYS A O 1
ATOM 749 N N . PHE A 1 95 ? 4.648 7.176 7.578 1 96.75 95 PHE A N 1
ATOM 750 C CA . PHE A 1 95 ? 5.059 6.129 6.652 1 96.75 95 PHE A CA 1
ATOM 751 C C . PHE A 1 95 ? 4.07 4.969 6.672 1 96.75 95 PHE A C 1
ATOM 753 O O . PHE A 1 95 ? 3.537 4.617 7.727 1 96.75 95 PHE A O 1
ATOM 760 N N . VAL A 1 96 ? 3.869 4.414 5.547 1 97.44 96 VAL A N 1
ATOM 761 C CA . VAL A 1 96 ? 3.188 3.137 5.367 1 97.44 96 VAL A CA 1
ATOM 762 C C . VAL A 1 96 ? 4.07 2.189 4.559 1 97.44 96 VAL A C 1
ATOM 764 O O . VAL A 1 96 ? 4.621 2.576 3.525 1 97.44 96 VAL A O 1
ATOM 767 N N . VAL A 1 97 ? 4.203 0.99 5.082 1 98.31 97 VAL A N 1
ATOM 768 C CA . VAL A 1 97 ? 4.914 -0.05 4.344 1 98.31 97 VAL A CA 1
ATOM 769 C C . VAL A 1 97 ? 3.986 -1.239 4.102 1 98.31 97 VAL A C 1
ATOM 771 O O . VAL A 1 97 ? 3.357 -1.743 5.035 1 98.31 97 VAL A O 1
ATOM 774 N N . GLN A 1 98 ? 3.865 -1.61 2.875 1 97.56 98 GLN A N 1
ATOM 775 C CA . GLN A 1 98 ? 3.072 -2.773 2.494 1 97.56 98 GLN A CA 1
ATOM 776 C C . GLN A 1 98 ? 3.932 -3.818 1.785 1 97.56 98 GLN A C 1
ATOM 778 O O . GLN A 1 98 ? 4.688 -3.488 0.869 1 97.56 98 GLN A O 1
ATOM 783 N N . VAL A 1 99 ? 3.771 -5.102 2.242 1 97.88 99 VAL A N 1
ATOM 784 C CA . VAL A 1 99 ? 4.5 -6.203 1.629 1 97.88 99 VAL A CA 1
ATOM 785 C C . VAL A 1 99 ? 3.529 -7.324 1.258 1 97.88 99 VAL 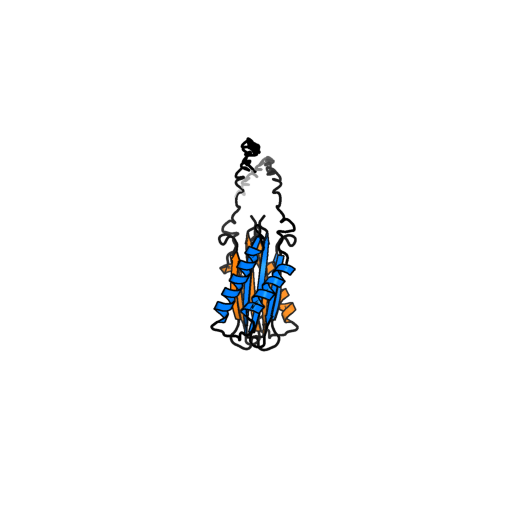A C 1
ATOM 787 O O . VAL A 1 99 ? 2.67 -7.699 2.059 1 97.88 99 VAL A O 1
ATOM 790 N N . VAL A 1 100 ? 3.641 -7.852 0.054 1 95.75 100 VAL A N 1
ATOM 791 C CA . VAL A 1 100 ? 2.863 -8.992 -0.428 1 95.75 100 VAL A CA 1
ATOM 792 C C . VAL A 1 100 ? 3.803 -10.07 -0.955 1 95.75 100 VAL A C 1
ATOM 794 O O . VAL A 1 100 ? 4.668 -9.797 -1.791 1 95.75 100 VAL A O 1
ATOM 797 N N . ILE A 1 101 ? 3.645 -11.234 -0.471 1 95.25 101 ILE A N 1
ATOM 798 C CA . ILE A 1 101 ? 4.406 -12.367 -0.982 1 95.25 101 ILE A CA 1
ATOM 799 C C . ILE A 1 101 ? 3.447 -13.438 -1.502 1 95.25 101 ILE A C 1
ATOM 801 O O . ILE A 1 101 ? 2.428 -13.727 -0.872 1 95.25 101 ILE A O 1
ATOM 805 N N . GLY A 1 102 ? 3.793 -13.992 -2.615 1 93 102 GLY A N 1
ATOM 806 C CA . GLY A 1 102 ? 3.018 -15.094 -3.174 1 93 102 GLY A CA 1
ATOM 807 C C . GLY A 1 102 ? 3.865 -16.094 -3.934 1 93 102 GLY A C 1
ATOM 808 O O . GLY A 1 102 ? 5.047 -15.852 -4.188 1 93 102 GLY A O 1
ATOM 809 N N . GLU A 1 103 ? 3.18 -17.203 -4.172 1 91.81 103 GLU A N 1
ATOM 810 C CA . GLU A 1 103 ? 3.842 -18.219 -4.973 1 91.81 103 GLU A CA 1
ATOM 811 C C . GLU A 1 103 ? 3.953 -17.797 -6.434 1 91.81 103 GLU A C 1
ATOM 813 O O . GLU A 1 103 ? 2.98 -17.312 -7.02 1 91.81 103 GLU A O 1
ATOM 818 N N . GLN A 1 104 ? 5.152 -17.891 -6.949 1 86.44 104 GLN A N 1
ATOM 819 C CA . GLN A 1 104 ? 5.406 -17.516 -8.336 1 86.44 104 GLN A CA 1
ATOM 820 C C . GLN A 1 104 ? 5.352 -18.75 -9.25 1 86.44 104 GLN A C 1
ATOM 822 O O . GLN A 1 104 ? 6.133 -19.688 -9.086 1 86.44 104 GLN A O 1
ATOM 827 N N . ARG A 1 105 ? 4.32 -18.984 -10.203 1 77.94 105 ARG A N 1
ATOM 828 C CA . ARG A 1 105 ? 4.25 -20.047 -11.195 1 77.94 105 ARG A CA 1
ATOM 829 C C . ARG A 1 105 ? 3.93 -19.484 -12.578 1 77.94 105 ARG A C 1
ATOM 831 O O . ARG A 1 105 ? 2.762 -19.281 -12.914 1 77.94 105 ARG A O 1
ATOM 838 N N . GLY A 1 106 ? 4.77 -18.578 -13.086 1 74.75 106 GLY A N 1
ATOM 839 C CA . GLY A 1 106 ? 4.375 -18.172 -14.422 1 74.75 106 GLY A CA 1
ATOM 840 C C . GLY A 1 106 ? 4.77 -16.734 -14.742 1 74.75 106 GLY A C 1
ATOM 841 O O . GLY A 1 106 ? 5.934 -16.359 -14.609 1 74.75 106 GLY A O 1
ATOM 842 N N . GLU A 1 107 ? 3.615 -15.883 -15.164 1 73.56 107 GLU A N 1
ATOM 843 C CA . GLU A 1 107 ? 3.826 -14.602 -15.828 1 73.56 107 GLU A CA 1
ATOM 844 C C . GLU A 1 107 ? 4.008 -13.477 -14.805 1 73.56 107 GLU A C 1
ATOM 846 O O . GLU A 1 107 ? 4.094 -12.305 -15.172 1 73.56 107 GLU A O 1
ATOM 851 N N . GLY A 1 108 ? 4.047 -13.594 -13.594 1 81.25 108 GLY A N 1
ATOM 852 C CA . GLY A 1 108 ? 4.418 -12.586 -12.617 1 81.25 108 GLY A CA 1
ATOM 853 C C . GLY A 1 108 ? 3.246 -11.719 -12.172 1 81.25 108 GLY A C 1
ATOM 854 O O . GLY A 1 108 ? 2.1 -12.172 -12.18 1 81.25 108 GLY A O 1
ATOM 855 N N . VAL A 1 109 ? 3.508 -10.523 -11.609 1 90.56 109 VAL A N 1
ATOM 856 C CA . VAL A 1 109 ? 2.521 -9.664 -10.969 1 90.56 109 VAL A CA 1
ATOM 857 C C . VAL A 1 109 ? 2.562 -8.273 -11.594 1 90.56 109 VAL A C 1
ATOM 859 O O . VAL A 1 109 ? 3.598 -7.852 -12.117 1 90.56 109 VAL A O 1
ATOM 862 N N . LYS A 1 110 ? 1.395 -7.629 -11.688 1 92.94 110 LYS A N 1
ATOM 863 C CA . LYS A 1 110 ? 1.262 -6.227 -12.062 1 92.94 110 LYS A CA 1
ATOM 864 C C . LYS A 1 110 ? 0.738 -5.391 -10.898 1 92.94 110 LYS A C 1
ATOM 866 O O . LYS A 1 110 ? -0.012 -5.887 -10.055 1 92.94 110 LYS A O 1
ATOM 871 N N . MET A 1 111 ? 1.194 -4.121 -10.938 1 94.06 111 MET A N 1
ATOM 872 C CA . MET A 1 111 ? 0.8 -3.252 -9.836 1 94.06 111 MET A CA 1
ATOM 873 C C . MET A 1 111 ? 0.261 -1.923 -10.352 1 94.06 111 MET A C 1
ATOM 875 O O . MET A 1 111 ? 0.738 -1.408 -11.367 1 94.06 111 MET A O 1
ATOM 879 N N . GLY A 1 112 ? -0.731 -1.449 -9.602 1 93.44 112 GLY A N 1
ATOM 880 C CA . GLY A 1 112 ? -1.26 -0.112 -9.812 1 93.44 112 GLY A CA 1
ATOM 881 C C . GLY A 1 112 ? -1.476 0.66 -8.531 1 93.44 112 GLY A C 1
ATOM 882 O O . GLY A 1 112 ? -1.819 0.077 -7.496 1 93.44 112 GLY A O 1
ATOM 883 N N . CYS A 1 113 ? -1.178 1.932 -8.633 1 94.44 113 CYS A N 1
ATOM 884 C CA . CYS A 1 113 ? -1.354 2.801 -7.477 1 94.44 113 CYS A CA 1
ATOM 885 C C . CYS A 1 113 ? -2.023 4.109 -7.875 1 94.44 113 CYS A C 1
ATOM 887 O O . CYS A 1 113 ? -1.719 4.672 -8.93 1 94.44 113 CYS A O 1
ATOM 889 N N . ARG A 1 114 ? -2.949 4.492 -7.109 1 95.12 114 ARG A N 1
ATOM 890 C CA . ARG A 1 114 ? -3.566 5.809 -7.23 1 95.12 114 ARG A CA 1
ATOM 891 C C . ARG A 1 114 ? -3.561 6.539 -5.895 1 95.12 114 ARG A C 1
ATOM 893 O O . ARG A 1 114 ? -3.805 5.934 -4.848 1 95.12 114 ARG A O 1
ATOM 900 N N . CYS A 1 115 ? -3.264 7.812 -6.035 1 95 115 CYS A N 1
ATOM 901 C CA . CYS A 1 115 ? -3.156 8.617 -4.824 1 95 115 CYS A CA 1
ATOM 902 C C . CYS A 1 115 ? -4.012 9.875 -4.922 1 95 115 CYS A C 1
ATOM 904 O O . CYS A 1 115 ? -4.18 10.43 -6.008 1 95 115 CYS A O 1
ATOM 906 N N . PHE A 1 116 ? -4.566 10.258 -3.82 1 93.94 116 PHE A N 1
ATOM 907 C CA . PHE A 1 116 ? -5.203 11.555 -3.621 1 93.94 116 PHE A CA 1
ATOM 908 C C . PHE A 1 116 ? -4.531 12.32 -2.49 1 93.94 116 PHE A C 1
ATOM 910 O O . PHE A 1 116 ? -4.969 12.25 -1.339 1 93.94 116 PHE A O 1
ATOM 917 N N . TRP A 1 117 ? -3.383 12.961 -2.768 1 92.75 117 TRP A N 1
ATOM 918 C CA . TRP A 1 117 ? -2.521 13.672 -1.829 1 92.75 117 TRP A CA 1
ATOM 919 C C . TRP A 1 117 ? -1.742 14.773 -2.535 1 92.75 117 TRP A C 1
ATOM 921 O O . TRP A 1 117 ? -2.027 15.102 -3.689 1 92.75 117 TRP A O 1
ATOM 931 N N . ASP A 1 118 ? -0.984 15.523 -1.814 1 91.19 118 ASP A N 1
ATOM 932 C CA . ASP A 1 118 ? -0.091 16.531 -2.393 1 91.19 118 ASP A CA 1
ATOM 933 C C . ASP A 1 118 ? 1.176 15.875 -2.945 1 91.19 118 ASP A C 1
ATOM 935 O O . ASP A 1 118 ? 2.086 15.531 -2.188 1 91.19 118 ASP A O 1
ATOM 939 N N . SER A 1 119 ? 1.305 15.789 -4.254 1 91.88 119 SER A N 1
ATOM 940 C CA . SER A 1 119 ? 2.373 15.039 -4.906 1 91.88 119 SER A CA 1
ATOM 941 C C . SER A 1 119 ? 3.707 15.773 -4.805 1 91.88 119 SER A C 1
ATOM 943 O O . SER A 1 119 ? 4.758 15.195 -5.082 1 91.88 119 SER A O 1
ATOM 945 N N . ASP A 1 120 ? 3.68 17 -4.391 1 89.56 120 ASP A N 1
ATOM 946 C CA . ASP A 1 120 ? 4.934 17.734 -4.195 1 89.56 120 ASP A CA 1
ATOM 947 C C . ASP A 1 120 ? 5.645 17.266 -2.928 1 89.56 120 ASP A C 1
ATOM 949 O O . ASP A 1 120 ? 6.863 17.391 -2.811 1 89.56 120 ASP A O 1
ATOM 953 N N . THR A 1 121 ? 4.863 16.828 -1.975 1 91.06 121 THR A N 1
ATOM 954 C CA . THR A 1 121 ? 5.441 16.453 -0.687 1 91.06 121 THR A CA 1
ATOM 955 C C . THR A 1 121 ? 5.285 14.961 -0.431 1 91.06 121 THR A C 1
ATOM 957 O O . THR A 1 121 ? 6.211 14.312 0.055 1 91.06 121 THR A O 1
ATOM 960 N N . ASP A 1 122 ? 4.168 14.422 -0.773 1 94.62 122 ASP A N 1
ATOM 961 C CA . ASP A 1 122 ? 3.898 13 -0.58 1 94.62 122 ASP A CA 1
ATOM 962 C C . ASP A 1 122 ? 4.398 12.18 -1.768 1 94.62 122 ASP A C 1
ATOM 964 O O . ASP A 1 122 ? 4.293 12.617 -2.916 1 94.62 122 ASP A O 1
ATOM 968 N N . ASN A 1 123 ? 4.996 11.141 -1.484 1 96.31 123 ASN A N 1
ATOM 969 C CA . ASN A 1 123 ? 5.461 10.281 -2.564 1 96.31 123 ASN A CA 1
ATOM 970 C C . ASN A 1 123 ? 5.496 8.812 -2.139 1 96.31 123 ASN A C 1
ATOM 972 O O . ASN A 1 123 ? 5.113 8.477 -1.016 1 96.31 123 ASN A O 1
ATOM 976 N N . TYR A 1 124 ? 5.812 7.926 -3.074 1 96.56 124 TYR A N 1
ATOM 977 C CA . TYR A 1 124 ? 5.918 6.5 -2.779 1 96.56 124 TYR A CA 1
ATOM 978 C C . TYR A 1 124 ? 7 5.844 -3.631 1 96.56 124 TYR A C 1
ATOM 980 O O . TYR A 1 124 ? 7.434 6.41 -4.637 1 96.56 124 TYR A O 1
ATOM 988 N N . ALA A 1 125 ? 7.453 4.711 -3.135 1 97.25 125 ALA A N 1
ATOM 989 C CA . ALA A 1 125 ? 8.359 3.834 -3.869 1 97.25 125 ALA A CA 1
ATOM 990 C C . ALA A 1 125 ? 7.957 2.371 -3.705 1 97.25 125 ALA A C 1
ATOM 992 O O . ALA A 1 125 ? 7.402 1.984 -2.674 1 97.25 125 ALA A O 1
ATOM 993 N N . GLN A 1 126 ? 8.188 1.618 -4.719 1 97.19 126 GLN A N 1
ATOM 994 C CA . GLN A 1 126 ? 7.902 0.188 -4.66 1 97.19 126 GLN A CA 1
ATOM 995 C C . GLN A 1 126 ? 8.953 -0.612 -5.426 1 97.19 126 GLN A C 1
ATOM 997 O O . GLN A 1 126 ? 9.633 -0.076 -6.305 1 97.19 126 GLN A O 1
ATOM 10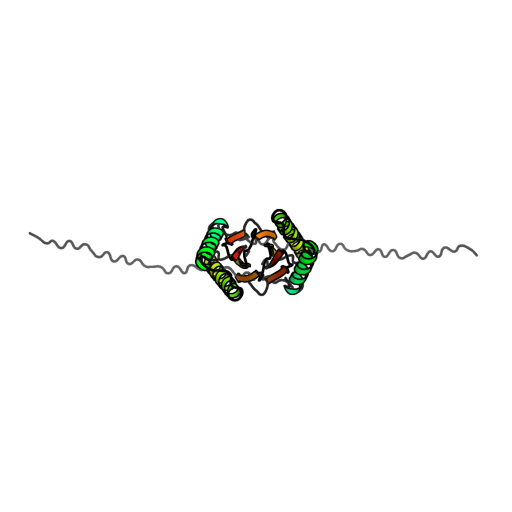02 N N . ASP A 1 127 ? 9.117 -1.778 -5.039 1 96.94 127 ASP A N 1
ATOM 1003 C CA . ASP A 1 127 ? 9.992 -2.703 -5.75 1 96.94 127 ASP A CA 1
ATOM 1004 C C . ASP A 1 127 ? 9.477 -4.137 -5.656 1 96.94 127 ASP A C 1
ATOM 1006 O O . ASP A 1 127 ? 8.578 -4.426 -4.867 1 96.94 127 ASP A O 1
ATOM 1010 N N . ILE A 1 128 ? 9.984 -4.965 -6.625 1 95.25 128 ILE A N 1
ATOM 1011 C CA . ILE A 1 128 ? 9.562 -6.355 -6.715 1 95.25 128 ILE A CA 1
ATOM 1012 C C . ILE A 1 128 ? 10.781 -7.27 -6.629 1 95.25 128 ILE A C 1
ATOM 1014 O O . ILE A 1 128 ? 11.828 -6.977 -7.215 1 95.25 128 ILE A O 1
ATOM 1018 N N . PHE A 1 129 ? 10.633 -8.242 -5.816 1 96.56 129 PHE A N 1
ATOM 1019 C CA . PHE A 1 129 ? 11.539 -9.375 -5.836 1 96.56 129 PHE A CA 1
ATOM 1020 C C . PHE A 1 129 ? 10.859 -10.609 -6.418 1 96.56 129 PHE A C 1
ATOM 1022 O O . PHE A 1 129 ? 9.688 -10.867 -6.137 1 96.56 129 PHE A O 1
ATOM 1029 N N . MET A 1 130 ? 11.664 -11.25 -7.27 1 93.69 130 MET A N 1
ATOM 1030 C CA . MET A 1 130 ? 11.086 -12.453 -7.852 1 93.69 130 MET A CA 1
ATOM 1031 C C . MET A 1 130 ? 12.156 -13.516 -8.07 1 93.69 130 MET A C 1
ATOM 1033 O O . MET A 1 130 ? 13.258 -13.211 -8.516 1 93.69 130 MET A O 1
ATOM 1037 N N . ASN A 1 131 ? 11.828 -14.711 -7.773 1 93.62 131 ASN A N 1
ATOM 1038 C CA . ASN A 1 131 ? 12.609 -15.867 -8.18 1 93.62 131 ASN A CA 1
ATOM 1039 C C . ASN A 1 131 ? 11.727 -16.969 -8.75 1 93.62 131 ASN A C 1
ATOM 1041 O O . ASN A 1 131 ? 10.578 -16.719 -9.117 1 93.62 131 ASN A O 1
ATOM 1045 N N . GLU A 1 132 ? 12.18 -18.172 -8.852 1 90.81 132 GLU A N 1
ATOM 1046 C CA . GLU A 1 132 ? 11.414 -19.234 -9.492 1 90.81 132 GLU A CA 1
ATOM 1047 C C . GLU A 1 132 ? 10.242 -19.672 -8.617 1 90.81 132 GLU A C 1
ATOM 1049 O O . GLU A 1 132 ? 9.273 -20.266 -9.109 1 90.81 132 GLU A O 1
ATOM 1054 N N . SER A 1 133 ? 10.266 -19.359 -7.363 1 92.31 133 SER A N 1
ATOM 1055 C CA . SER A 1 133 ? 9.312 -19.953 -6.422 1 92.31 133 SER A CA 1
ATOM 1056 C C . SER A 1 133 ? 8.375 -18.891 -5.855 1 92.31 133 SER A C 1
ATOM 1058 O O . SER A 1 133 ? 7.215 -19.172 -5.547 1 92.31 133 SER A O 1
ATOM 1060 N N . LEU A 1 134 ? 8.906 -17.672 -5.668 1 94.19 134 LEU A N 1
ATOM 1061 C CA . LEU A 1 134 ? 8.055 -16.688 -5.008 1 94.19 134 LEU A CA 1
ATOM 1062 C C . LEU A 1 134 ? 8.266 -15.305 -5.605 1 94.19 134 LEU A C 1
ATOM 1064 O O . LEU A 1 134 ? 9.289 -15.047 -6.238 1 94.19 134 LEU A O 1
ATOM 1068 N N . PHE A 1 135 ? 7.285 -14.477 -5.473 1 94.25 135 PHE A N 1
ATOM 1069 C CA . PHE A 1 135 ? 7.418 -13.039 -5.707 1 94.25 135 PHE A CA 1
ATOM 1070 C C . PHE A 1 135 ? 7.117 -12.25 -4.441 1 94.25 135 PHE A C 1
ATOM 1072 O O . PHE A 1 135 ? 6.414 -12.742 -3.553 1 94.25 135 PHE A O 1
ATOM 1079 N N . CYS A 1 136 ? 7.672 -11.117 -4.375 1 96.44 136 CYS A N 1
ATOM 1080 C CA . CYS A 1 136 ? 7.379 -10.18 -3.297 1 96.44 136 CYS A CA 1
ATOM 1081 C C . CYS A 1 136 ? 7.273 -8.758 -3.832 1 96.44 136 CYS A C 1
ATOM 1083 O O . CYS A 1 136 ? 8.156 -8.297 -4.559 1 96.44 136 CYS A O 1
ATOM 1085 N N . VAL A 1 137 ? 6.203 -8.18 -3.488 1 96.44 137 VAL A N 1
ATOM 1086 C CA . VAL A 1 137 ? 6.02 -6.758 -3.781 1 96.44 137 VAL A CA 1
ATOM 1087 C C . VAL A 1 137 ? 6.059 -5.953 -2.484 1 96.44 137 VAL A C 1
ATOM 1089 O O . VAL A 1 137 ? 5.316 -6.242 -1.545 1 96.44 137 VAL A O 1
ATOM 1092 N N . ALA A 1 138 ? 6.914 -5.016 -2.447 1 98.12 138 ALA A N 1
ATOM 1093 C CA . ALA A 1 138 ? 6.988 -4.109 -1.303 1 98.12 138 ALA A CA 1
ATOM 1094 C C . ALA A 1 138 ? 6.805 -2.66 -1.739 1 98.12 138 ALA A C 1
ATOM 1096 O O . ALA A 1 138 ? 7.363 -2.234 -2.752 1 98.12 138 ALA A O 1
ATOM 1097 N N . ALA A 1 139 ? 6.012 -1.985 -1.03 1 97.88 139 ALA A N 1
ATOM 1098 C CA . ALA A 1 139 ? 5.766 -0.568 -1.284 1 97.88 139 ALA A CA 1
ATOM 1099 C C . ALA A 1 139 ? 5.883 0.248 0 1 97.88 139 ALA A C 1
ATOM 1101 O O . ALA A 1 139 ? 5.531 -0.231 1.081 1 97.88 139 ALA A O 1
ATOM 1102 N N . ALA A 1 140 ? 6.41 1.411 -0.132 1 98.12 140 ALA A N 1
ATOM 1103 C CA . ALA A 1 140 ? 6.5 2.365 0.97 1 98.12 140 ALA A CA 1
ATOM 1104 C C . ALA A 1 140 ? 5.938 3.725 0.566 1 98.12 140 ALA A C 1
ATOM 1106 O O . ALA A 1 140 ? 6.176 4.195 -0.55 1 98.12 140 ALA A O 1
ATOM 1107 N N . TYR A 1 141 ? 5.246 4.297 1.461 1 97.5 141 TYR A N 1
ATOM 1108 C CA . TYR A 1 141 ? 4.641 5.605 1.243 1 97.5 141 TYR A CA 1
ATOM 1109 C C . TYR A 1 141 ? 5.098 6.605 2.301 1 97.5 141 TYR A C 1
ATOM 1111 O O . TYR A 1 141 ? 5.102 6.293 3.494 1 97.5 141 TYR A O 1
ATOM 1119 N N . GLY A 1 142 ? 5.531 7.715 1.876 1 96.56 142 GLY A N 1
ATOM 1120 C CA . GLY A 1 142 ? 5.82 8.852 2.738 1 96.56 142 GLY A CA 1
ATOM 1121 C C . GLY A 1 142 ? 4.816 9.977 2.596 1 96.56 142 GLY A C 1
ATOM 1122 O O . GLY A 1 142 ? 4.691 10.578 1.523 1 96.56 142 GLY A O 1
ATOM 1123 N N . ILE A 1 143 ? 4.156 10.281 3.658 1 95.31 143 ILE A N 1
ATOM 1124 C CA . ILE A 1 143 ? 3.094 11.281 3.65 1 95.31 143 ILE A CA 1
ATOM 1125 C C . ILE A 1 143 ? 3.463 12.43 4.59 1 95.31 143 ILE A C 1
ATOM 1127 O O . ILE A 1 143 ? 3.549 12.242 5.805 1 95.31 143 ILE A O 1
ATOM 1131 N N . PHE A 1 144 ? 3.566 13.617 4.012 1 92 144 PHE A N 1
ATOM 1132 C CA . PHE A 1 144 ? 4.047 14.773 4.758 1 92 144 PHE A CA 1
ATOM 1133 C C . PHE A 1 144 ? 2.99 15.258 5.746 1 92 144 PHE A C 1
ATOM 1135 O O . PHE A 1 144 ? 1.81 15.352 5.406 1 92 144 PHE A O 1
ATOM 1142 N N . LYS A 1 145 ? 3.494 15.547 6.977 1 84.88 145 LYS A N 1
ATOM 1143 C CA . LYS A 1 145 ? 2.664 16.109 8.039 1 84.88 145 LYS A CA 1
ATOM 1144 C C . LYS A 1 145 ? 2.68 17.625 8.016 1 84.88 145 LYS A C 1
ATOM 1146 O O . LYS A 1 145 ? 3.738 18.25 8.156 1 84.88 145 LYS A O 1
ATOM 1151 N N . TYR A 1 146 ? 1.6 18.172 7.719 1 76.38 146 TYR A N 1
ATOM 1152 C CA . TYR A 1 146 ? 1.578 19.641 7.754 1 76.38 146 TYR A CA 1
ATOM 1153 C C . TYR A 1 146 ? 1.431 20.141 9.18 1 76.38 146 TYR A C 1
ATOM 1155 O O . TYR A 1 146 ? 0.815 19.484 10.023 1 76.38 146 TYR A O 1
ATOM 1163 N N . MET B 1 1 ? 73.938 22.719 34.094 1 24.11 1 MET B N 1
ATOM 1164 C CA . MET B 1 1 ? 72.938 21.797 33.531 1 24.11 1 MET B CA 1
ATOM 1165 C C . MET B 1 1 ? 71.5 22.203 33.969 1 24.11 1 MET B C 1
ATOM 1167 O O . MET B 1 1 ? 70.562 21.719 33.406 1 24.11 1 MET B O 1
ATOM 1171 N N . GLY B 1 2 ? 71.5 23.047 35.031 1 21.28 2 GLY B N 1
ATOM 1172 C CA . GLY B 1 2 ? 70.375 22.953 35.938 1 21.28 2 GLY B CA 1
ATOM 1173 C C . GLY B 1 2 ? 69.062 23.344 35.312 1 21.28 2 GLY B C 1
ATOM 1174 O O . GLY B 1 2 ? 69 23.891 34.188 1 21.28 2 GLY B O 1
ATOM 1175 N N . GLU B 1 3 ? 68 23.75 36.156 1 23.69 3 GLU B N 1
ATOM 1176 C CA . GLU B 1 3 ? 66.688 23.594 36.656 1 23.69 3 GLU B CA 1
ATOM 1177 C C . GLU B 1 3 ? 65.75 24.641 36.062 1 23.69 3 GLU B C 1
ATOM 1179 O O . GLU B 1 3 ? 64.562 24.641 36.344 1 23.69 3 GLU B O 1
ATOM 1184 N N . GLU B 1 4 ? 66.375 25.766 35.469 1 26.95 4 GLU B N 1
ATOM 1185 C CA . GLU B 1 4 ? 65.438 26.891 35.656 1 26.95 4 GLU B CA 1
ATOM 1186 C C . GLU B 1 4 ? 64.125 26.609 34.969 1 26.95 4 GLU B C 1
ATOM 1188 O O . GLU B 1 4 ? 64.062 26.094 33.844 1 26.95 4 GLU B O 1
ATOM 1193 N N . ASN B 1 5 ? 63.125 26.469 35.812 1 25.97 5 ASN B N 1
ATOM 1194 C CA . ASN B 1 5 ? 61.688 26.203 35.875 1 25.97 5 ASN B CA 1
ATOM 1195 C C . ASN B 1 5 ? 60.906 27.156 34.969 1 25.97 5 ASN B C 1
ATOM 1197 O O . ASN B 1 5 ? 60.906 28.359 35.219 1 25.97 5 ASN B O 1
ATOM 1201 N N . LEU B 1 6 ? 61.156 27.141 33.688 1 27.84 6 LEU B N 1
ATOM 1202 C CA . LEU B 1 6 ? 60.5 28.047 32.75 1 27.84 6 LEU B CA 1
ATOM 1203 C C . LEU B 1 6 ? 59 28.078 33.031 1 27.84 6 LEU B C 1
ATOM 1205 O O . LEU B 1 6 ? 58.312 27.062 32.906 1 27.84 6 LEU B O 1
ATOM 1209 N N . ASP B 1 7 ? 58.594 28.906 34.062 1 25.14 7 ASP B N 1
ATOM 1210 C CA . ASP B 1 7 ? 57.25 29.125 34.594 1 25.14 7 ASP B CA 1
ATOM 1211 C C . ASP B 1 7 ? 56.281 29.531 33.531 1 25.14 7 ASP B C 1
ATOM 1213 O O . ASP B 1 7 ? 55.156 29.969 33.812 1 25.14 7 ASP B O 1
ATOM 1217 N N . LEU B 1 8 ? 56.438 29.016 32.312 1 24.27 8 LEU B N 1
ATOM 1218 C CA . LEU B 1 8 ? 55.562 29.562 31.266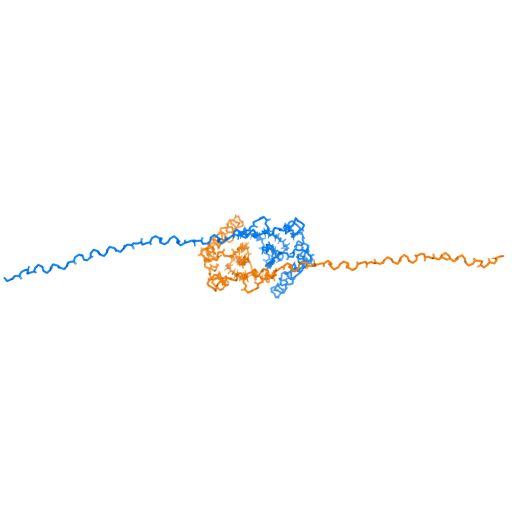 1 24.27 8 LEU B CA 1
ATOM 1219 C C . LEU B 1 8 ? 54.094 29.578 31.703 1 24.27 8 LEU B C 1
ATOM 1221 O O . LEU B 1 8 ? 53.5 28.516 31.938 1 24.27 8 LEU B O 1
ATOM 1225 N N . GLY B 1 9 ? 53.844 30.406 32.719 1 25.39 9 GLY B N 1
ATOM 1226 C CA . GLY B 1 9 ? 52.594 30.688 33.375 1 25.39 9 GLY B CA 1
ATOM 1227 C C . GLY B 1 9 ? 51.406 30.734 32.406 1 25.39 9 GLY B C 1
ATOM 1228 O O . GLY B 1 9 ? 51.406 31.531 31.484 1 25.39 9 GLY B O 1
ATOM 1229 N N . THR B 1 10 ? 51.094 29.578 31.906 1 27.31 10 THR B N 1
ATOM 1230 C CA . THR B 1 10 ? 50.031 29.406 30.922 1 27.31 10 THR B CA 1
ATOM 1231 C C . THR B 1 10 ? 48.812 30.25 31.281 1 27.31 10 THR B C 1
ATOM 1233 O O . THR B 1 10 ? 48.344 30.219 32.406 1 27.31 10 THR B O 1
ATOM 1236 N N . VAL B 1 11 ? 48.719 31.344 30.656 1 25.34 11 VAL B N 1
ATOM 1237 C CA . VAL B 1 11 ? 47.656 32.375 30.703 1 25.34 11 VAL B CA 1
ATOM 1238 C C . VAL B 1 11 ? 46.281 31.703 30.797 1 25.34 11 VAL B C 1
ATOM 1240 O O . VAL B 1 11 ? 45.938 30.875 29.953 1 25.34 11 VAL B O 1
ATOM 1243 N N . GLN B 1 12 ? 45.812 31.375 31.953 1 24.3 12 GLN B N 1
ATOM 1244 C CA . GLN B 1 12 ? 44.5 30.859 32.312 1 24.3 12 GLN B CA 1
ATOM 1245 C C . GLN B 1 12 ? 43.406 31.719 31.719 1 24.3 12 GLN B C 1
ATOM 1247 O O . GLN B 1 12 ? 43.25 32.906 32.062 1 24.3 12 GLN B O 1
ATOM 1252 N N . ALA B 1 13 ? 43.375 31.953 30.422 1 26.45 13 ALA B N 1
ATOM 1253 C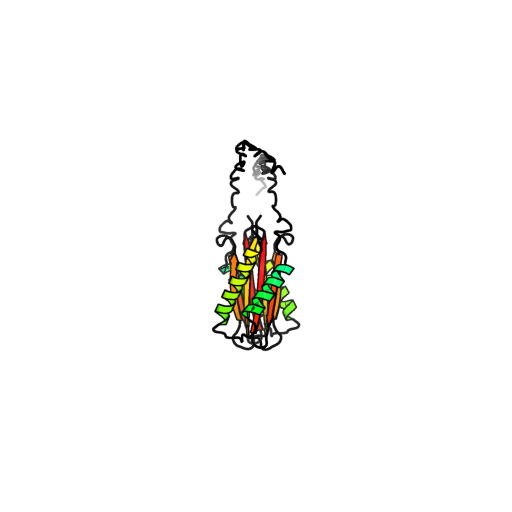 CA . ALA B 1 13 ? 42.344 32.844 29.875 1 26.45 13 ALA B CA 1
ATOM 1254 C C . ALA B 1 13 ? 41 32.562 30.547 1 26.45 13 ALA B C 1
ATOM 1256 O O . ALA B 1 13 ? 40.531 31.438 30.609 1 26.45 13 ALA B O 1
ATOM 1257 N N . ASP B 1 14 ? 40.719 33.188 31.625 1 25.05 14 ASP B N 1
ATOM 1258 C CA . ASP B 1 14 ? 39.469 33.219 32.406 1 25.05 14 ASP B CA 1
ATOM 1259 C C . ASP B 1 14 ? 38.281 33.406 31.484 1 25.05 14 ASP B C 1
ATOM 1261 O O . ASP B 1 14 ? 38.062 34.531 30.984 1 25.05 14 ASP B O 1
ATOM 1265 N N . THR B 1 15 ? 38.281 32.938 30.328 1 24.02 15 THR B N 1
ATOM 1266 C CA . THR B 1 15 ? 37.219 33.375 29.438 1 24.02 15 THR B CA 1
ATOM 1267 C C . THR B 1 15 ? 35.875 33.312 30.109 1 24.02 15 THR B C 1
ATOM 1269 O O . THR B 1 15 ? 35.469 32.25 30.594 1 24.02 15 THR B O 1
ATOM 1272 N N . SER B 1 16 ? 35.469 34.281 30.953 1 26.06 16 SER B N 1
ATOM 1273 C CA . SER B 1 16 ? 34.219 34.594 31.641 1 26.06 16 SER B CA 1
ATOM 1274 C C . SER B 1 16 ? 33.031 34.344 30.734 1 26.06 16 SER B C 1
ATOM 1276 O O . SER B 1 16 ? 32.812 35.062 29.766 1 26.06 16 SER B O 1
ATOM 1278 N N . SER B 1 17 ? 32.844 33.188 30.25 1 27.31 17 SER B N 1
ATOM 1279 C CA . SER B 1 17 ? 31.828 32.812 29.281 1 27.31 17 SER B CA 1
ATOM 1280 C C . SER B 1 17 ? 30.438 33.25 29.734 1 27.31 17 SER B C 1
ATOM 1282 O O . SER B 1 17 ? 29.969 32.844 30.797 1 27.31 17 SER B O 1
ATOM 1284 N N . SER B 1 18 ? 30.016 34.562 29.594 1 29.3 18 SER B N 1
ATOM 1285 C CA . SER B 1 18 ? 28.734 35.156 29.922 1 29.3 18 SER B CA 1
ATOM 1286 C C . SER B 1 18 ? 27.578 34.219 29.531 1 29.3 18 SER B C 1
ATOM 1288 O O . SER B 1 18 ? 27.594 33.625 28.453 1 29.3 18 SER B O 1
ATOM 1290 N N . PRO B 1 19 ? 26.766 33.688 30.484 1 27.55 19 PRO B N 1
ATOM 1291 C CA . PRO B 1 19 ? 25.641 32.75 30.359 1 27.55 19 PRO B CA 1
ATOM 1292 C C . PRO B 1 19 ? 24.562 33.25 29.406 1 27.55 19 PRO B C 1
ATOM 1294 O O . PRO B 1 19 ? 23.906 34.25 29.688 1 27.55 19 PRO B O 1
ATOM 1297 N N . ASN B 1 20 ? 24.812 33.844 28.281 1 29.36 20 ASN B N 1
ATOM 1298 C CA . ASN B 1 20 ? 23.672 34.375 27.531 1 29.36 20 ASN B CA 1
ATOM 1299 C C . ASN B 1 20 ? 22.469 33.438 27.578 1 29.36 20 ASN B C 1
ATOM 1301 O O . ASN B 1 20 ? 22.562 32.281 27.141 1 29.36 20 ASN B O 1
ATOM 1305 N N . ASP B 1 21 ? 21.562 33.594 28.562 1 29.66 21 ASP B N 1
ATOM 1306 C CA . ASP B 1 21 ? 20.203 33.062 28.719 1 29.66 21 ASP B CA 1
ATOM 1307 C C . ASP B 1 21 ? 19.453 33.094 27.391 1 29.66 21 ASP B C 1
ATOM 1309 O O . ASP B 1 21 ? 19.031 34.188 26.953 1 29.66 21 ASP B O 1
ATOM 1313 N N . GLU B 1 22 ? 19.984 32.719 26.328 1 31.28 22 GLU B N 1
ATOM 1314 C CA . GLU B 1 22 ? 19.188 32.75 25.109 1 31.28 22 GLU B CA 1
ATOM 1315 C C . GLU B 1 22 ? 17.75 32.312 25.375 1 31.28 22 GLU B C 1
ATOM 1317 O O . GLU B 1 22 ? 17.516 31.219 25.922 1 31.28 22 GLU B O 1
ATOM 1322 N N . VAL B 1 23 ? 16.844 33.219 25.625 1 31.64 23 VAL B N 1
ATOM 1323 C CA . VAL B 1 23 ? 15.383 33.188 25.641 1 31.64 23 VAL B CA 1
ATOM 1324 C C . VAL B 1 23 ? 14.891 32.188 24.578 1 31.64 23 VAL B C 1
ATOM 1326 O O . VAL B 1 23 ? 15.156 32.406 23.391 1 31.64 23 VAL B O 1
ATOM 1329 N N . VAL B 1 24 ? 15.078 30.969 24.812 1 33.25 24 VAL B N 1
ATOM 1330 C CA . VAL B 1 24 ? 14.312 30 24.031 1 33.25 24 VAL B CA 1
ATOM 1331 C C . VAL B 1 24 ? 12.875 30.5 23.859 1 33.25 24 VAL B C 1
ATOM 1333 O O . VAL B 1 24 ? 12.156 30.703 24.828 1 33.25 24 VAL B O 1
ATOM 1336 N N . GLN B 1 25 ? 12.703 31.594 23.172 1 30.64 25 GLN B N 1
ATOM 1337 C CA . GLN B 1 25 ? 11.32 31.969 22.906 1 30.64 25 GLN B CA 1
ATOM 1338 C C . GLN B 1 25 ? 10.414 30.75 22.859 1 30.64 25 GLN B C 1
ATOM 1340 O O . GLN B 1 25 ? 10.742 29.75 22.219 1 30.64 25 GLN B O 1
ATOM 1345 N N . ASP B 1 26 ? 9.812 30.375 24 1 30.81 26 ASP B N 1
ATOM 1346 C CA . ASP B 1 26 ? 8.586 29.594 24.141 1 30.81 26 ASP B CA 1
ATOM 1347 C C . ASP B 1 26 ? 7.664 29.797 22.938 1 30.81 26 ASP B C 1
ATOM 1349 O O . ASP B 1 26 ? 7.074 30.859 22.766 1 30.81 26 ASP B O 1
ATOM 1353 N N . LEU B 1 27 ? 8.086 29.641 21.766 1 35.44 27 LEU B N 1
ATOM 1354 C CA . LEU B 1 27 ? 7.055 29.688 20.734 1 35.44 27 LEU B CA 1
ATOM 1355 C C . LEU B 1 27 ? 5.711 29.219 21.281 1 35.44 27 LEU B C 1
ATOM 1357 O O . LEU B 1 27 ? 5.629 28.156 21.906 1 35.44 27 LEU B O 1
ATOM 1361 N N . GLY B 1 28 ? 4.812 30.031 21.828 1 33.53 28 GLY B N 1
ATOM 1362 C CA . GLY B 1 28 ? 3.451 29.812 22.297 1 33.53 28 GLY B CA 1
ATOM 1363 C C . GLY B 1 28 ? 2.838 28.531 21.766 1 33.53 28 GLY B C 1
ATOM 1364 O O . GLY B 1 28 ? 3.236 28.031 20.703 1 33.53 28 GLY B O 1
ATOM 1365 N N . SER B 1 29 ? 2.473 27.578 22.625 1 36.94 29 SER B N 1
ATOM 1366 C CA . SER B 1 29 ? 1.593 26.422 22.438 1 36.94 29 SER B CA 1
ATOM 1367 C C . SER B 1 29 ? 0.507 26.719 21.406 1 36.94 29 SER B C 1
ATOM 1369 O O . SER B 1 29 ? -0.54 27.266 21.75 1 36.94 29 SER B O 1
ATOM 1371 N N . GLN B 1 30 ? 0.694 27.578 20.453 1 36.59 30 GLN B N 1
ATOM 1372 C CA . GLN B 1 30 ? -0.468 27.719 19.578 1 36.59 30 GLN B CA 1
ATOM 1373 C C . GLN B 1 30 ? -1.283 26.438 19.547 1 36.59 30 GLN B C 1
ATOM 1375 O O . GLN B 1 30 ? -0.726 25.344 19.375 1 36.59 30 GLN B O 1
ATOM 1380 N N . ASN B 1 31 ? -2.271 26.297 20.469 1 38 31 ASN B N 1
ATOM 1381 C CA . ASN B 1 31 ? -3.342 25.312 20.484 1 38 31 ASN B CA 1
ATOM 1382 C C . ASN B 1 31 ? -3.607 24.75 19.094 1 38 31 ASN B C 1
ATOM 1384 O O . ASN B 1 31 ? -4.309 25.359 18.297 1 38 31 ASN B O 1
ATOM 1388 N N . THR B 1 32 ? -2.631 24.578 18.312 1 43.72 32 THR B N 1
ATOM 1389 C CA . THR B 1 32 ? -2.961 23.969 17.031 1 43.72 32 THR B CA 1
ATOM 1390 C C . THR B 1 32 ? -4.062 22.922 17.188 1 43.72 32 THR B C 1
ATOM 1392 O O . THR B 1 32 ? -3.887 21.938 17.891 1 43.72 32 THR B O 1
ATOM 1395 N N . TYR B 1 33 ? -5.281 23.375 17.453 1 43.5 33 TYR B N 1
ATOM 1396 C CA . TYR B 1 33 ? -6.473 22.547 17.453 1 43.5 33 TYR B CA 1
ATOM 1397 C C . TYR B 1 33 ? -6.301 21.344 16.531 1 43.5 33 TYR B C 1
ATOM 1399 O O . TYR B 1 33 ? -5.938 21.516 15.359 1 43.5 33 TYR B O 1
ATOM 1407 N N . ILE B 1 34 ? -5.559 20.359 16.984 1 56.03 34 ILE B N 1
ATOM 1408 C CA . ILE B 1 34 ? -5.531 19.094 16.266 1 56.03 34 ILE B CA 1
ATOM 1409 C C . ILE B 1 34 ? -6.945 18.734 15.797 1 56.03 34 ILE B C 1
ATOM 1411 O O . ILE B 1 34 ? -7.836 18.531 16.625 1 56.03 34 ILE B O 1
ATOM 1415 N N . ILE B 1 35 ? -7.195 19.281 14.75 1 62.41 35 ILE B N 1
ATOM 1416 C CA . ILE B 1 35 ? -8.484 18.875 14.195 1 62.41 35 ILE B CA 1
ATOM 1417 C C . ILE B 1 35 ? -8.5 17.375 13.969 1 62.41 35 ILE B C 1
ATOM 1419 O O . ILE B 1 35 ? -7.59 16.812 13.352 1 62.41 35 ILE B O 1
ATOM 1423 N N . ARG B 1 36 ? -9.008 16.672 14.984 1 67.31 36 ARG B N 1
ATOM 1424 C CA . ARG B 1 36 ? -9.32 15.266 14.758 1 67.31 36 ARG B CA 1
ATOM 1425 C C . ARG B 1 36 ? -10.633 15.117 13.992 1 67.31 36 ARG B C 1
ATOM 1427 O O . ARG B 1 36 ? -11.516 15.977 14.078 1 67.31 36 ARG B O 1
ATOM 1434 N N . PRO B 1 37 ? -10.625 14.219 13.109 1 67.56 37 PRO B N 1
ATOM 1435 C CA . PRO B 1 37 ? -11.898 14.031 12.406 1 67.56 37 PRO B CA 1
ATOM 1436 C C . PRO B 1 37 ? -13.055 13.75 13.359 1 67.56 37 PRO B C 1
ATOM 1438 O O . PRO B 1 37 ? -12.859 13.141 14.414 1 67.56 37 PRO B O 1
ATOM 1441 N N . ASN B 1 38 ? -14.133 14.414 12.961 1 72.94 38 ASN B N 1
ATOM 1442 C CA . ASN B 1 38 ? -15.336 13.953 13.648 1 72.94 38 ASN B CA 1
ATOM 1443 C C . ASN B 1 38 ? -15.641 12.492 13.328 1 72.94 38 ASN B C 1
ATOM 1445 O O . ASN B 1 38 ? -15.133 11.953 12.344 1 72.94 38 ASN B O 1
ATOM 1449 N N . PHE B 1 39 ? -16.312 11.844 14.148 1 71.44 39 PHE B N 1
ATOM 1450 C CA . PHE B 1 39 ? -16.562 10.414 14.086 1 71.44 39 PHE B CA 1
ATOM 1451 C C . PHE B 1 39 ? -17.062 10.016 12.703 1 71.44 39 PHE B C 1
ATOM 1453 O O . PHE B 1 39 ? -16.656 8.992 12.156 1 71.44 39 PHE B O 1
ATOM 1460 N N . SER B 1 40 ? -17.969 10.93 12.18 1 70.75 40 SER B N 1
ATOM 1461 C CA . SER B 1 40 ? -18.594 10.555 10.922 1 70.75 40 SER B CA 1
ATOM 1462 C C . SER B 1 40 ? -17.625 10.695 9.75 1 70.75 40 SER B C 1
ATOM 1464 O O . SER B 1 40 ? -17.828 10.094 8.695 1 70.75 40 SER B O 1
ATOM 1466 N N . GLN B 1 41 ? -16.609 11.406 9.977 1 81.38 41 GLN B N 1
ATOM 1467 C CA . GLN B 1 41 ? -15.727 11.688 8.852 1 81.38 41 GLN B CA 1
ATOM 1468 C C . GLN B 1 41 ? -14.438 10.875 8.961 1 81.38 41 GLN B C 1
ATOM 1470 O O . GLN B 1 41 ? -13.523 11.055 8.156 1 81.38 41 GLN B O 1
ATOM 1475 N N . LYS B 1 42 ? -14.539 9.953 9.891 1 89.06 42 LYS B N 1
ATOM 1476 C CA . LYS B 1 42 ? -13.344 9.148 10.102 1 89.06 42 LYS B CA 1
ATOM 1477 C C . LYS B 1 42 ? -13.273 7.988 9.109 1 89.06 42 LYS B C 1
ATOM 1479 O O . LYS B 1 42 ? -14.297 7.414 8.742 1 89.06 42 LYS B O 1
ATOM 1484 N N . PHE B 1 43 ? -12.117 7.66 8.68 1 94.06 43 PHE B N 1
ATOM 1485 C CA . PHE B 1 43 ? -11.875 6.469 7.879 1 94.06 43 PHE B CA 1
ATOM 1486 C C . PHE B 1 43 ? -12.188 5.207 8.672 1 94.06 43 PHE B C 1
ATOM 1488 O O . PHE B 1 43 ? -11.508 4.891 9.648 1 94.06 43 PHE B O 1
ATOM 1495 N N . ARG B 1 44 ? -13.25 4.516 8.258 1 93.5 44 ARG B N 1
ATOM 1496 C CA . ARG B 1 44 ? -13.648 3.281 8.93 1 93.5 44 ARG B CA 1
ATOM 1497 C C . ARG B 1 44 ? -13.227 2.061 8.117 1 93.5 44 ARG B C 1
ATOM 1499 O O . ARG B 1 44 ? -13.805 1.775 7.07 1 93.5 44 ARG B O 1
ATOM 1506 N N . PRO B 1 45 ? -12.328 1.344 8.633 1 96.38 45 PRO B N 1
ATOM 1507 C CA . PRO B 1 45 ? -11.758 0.231 7.867 1 96.38 45 PRO B CA 1
ATOM 1508 C C . PRO B 1 45 ? -12.812 -0.77 7.406 1 96.38 45 PRO B C 1
ATOM 1510 O O . PRO B 1 45 ? -12.75 -1.263 6.277 1 96.38 45 PRO B O 1
ATOM 1513 N N . ILE B 1 46 ? -13.766 -1.077 8.234 1 96.44 46 ILE B N 1
ATOM 1514 C CA . ILE B 1 46 ? -14.766 -2.094 7.906 1 96.44 46 ILE B CA 1
ATOM 1515 C C . ILE B 1 46 ? -15.57 -1.657 6.688 1 96.44 46 ILE B C 1
ATOM 1517 O O . ILE B 1 46 ? -15.789 -2.449 5.77 1 96.44 46 ILE B O 1
ATOM 1521 N N . ASN B 1 47 ? -16.031 -0.414 6.68 1 96.12 47 ASN B N 1
ATOM 1522 C CA . ASN B 1 47 ? -16.781 0.113 5.547 1 96.12 47 ASN B CA 1
ATOM 1523 C C . ASN B 1 47 ? -15.953 0.136 4.273 1 96.12 47 ASN B C 1
ATOM 1525 O O . ASN B 1 47 ? -16.438 -0.213 3.197 1 96.12 47 ASN B O 1
ATOM 1529 N N . VAL B 1 48 ? -14.711 0.565 4.395 1 97.62 48 VAL B N 1
ATOM 1530 C CA . VAL B 1 48 ? -13.828 0.658 3.234 1 97.62 48 VAL B CA 1
ATOM 1531 C C . VAL B 1 48 ? -13.516 -0.741 2.707 1 97.62 48 VAL B C 1
ATOM 1533 O O . VAL B 1 48 ? -13.477 -0.96 1.495 1 97.62 48 VAL B O 1
ATOM 1536 N N . LYS B 1 49 ? -13.336 -1.669 3.598 1 98.12 49 LYS B N 1
ATOM 1537 C CA . LYS B 1 49 ? -13.094 -3.049 3.188 1 98.12 49 LYS B CA 1
ATOM 1538 C C . LYS B 1 49 ? -14.266 -3.6 2.383 1 98.12 49 LYS B C 1
ATOM 1540 O O . LYS B 1 49 ? -14.07 -4.254 1.356 1 98.12 49 LYS B O 1
ATOM 1545 N N . GLU B 1 50 ? -15.453 -3.348 2.906 1 98.19 50 GLU B N 1
ATOM 1546 C CA . GLU B 1 50 ? -16.641 -3.791 2.189 1 98.19 50 GLU B CA 1
ATOM 1547 C C . GLU B 1 50 ? -16.719 -3.166 0.798 1 98.19 50 GLU B C 1
ATOM 1549 O O . GLU B 1 50 ? -17.047 -3.846 -0.176 1 98.19 50 GLU B O 1
ATOM 1554 N N . MET B 1 51 ? -16.453 -1.904 0.719 1 98.19 51 MET B N 1
ATOM 1555 C CA . MET B 1 51 ? -16.453 -1.214 -0.568 1 98.19 51 MET B CA 1
ATOM 1556 C C . MET B 1 51 ? -15.43 -1.827 -1.518 1 98.19 51 MET B C 1
ATOM 1558 O O . MET B 1 51 ? -15.727 -2.07 -2.688 1 98.19 51 MET B O 1
ATOM 1562 N N . ILE B 1 52 ? -14.164 -2.182 -1.056 1 98.69 52 ILE B N 1
ATOM 1563 C CA . ILE B 1 52 ? -13.125 -2.801 -1.872 1 98.69 52 ILE B CA 1
ATOM 1564 C C . ILE B 1 52 ? -13.594 -4.176 -2.348 1 98.69 52 ILE B C 1
ATOM 1566 O O . ILE B 1 52 ? -13.422 -4.527 -3.518 1 98.69 52 ILE B O 1
ATOM 1570 N N . HIS B 1 53 ? -14.227 -4.883 -1.429 1 98.44 53 HIS B N 1
ATOM 1571 C CA . HIS B 1 53 ? -14.75 -6.207 -1.751 1 98.44 53 HIS B CA 1
ATOM 1572 C C . HIS B 1 53 ? -15.727 -6.141 -2.918 1 98.44 53 HIS B C 1
ATOM 1574 O O . HIS B 1 53 ? -15.633 -6.934 -3.857 1 98.44 53 HIS B O 1
ATOM 1580 N N . ILE B 1 54 ? -16.625 -5.219 -2.852 1 98.62 54 ILE B N 1
ATOM 1581 C CA . ILE B 1 54 ? -17.641 -5.043 -3.879 1 98.62 54 ILE B CA 1
ATOM 1582 C C . ILE B 1 54 ? -16.984 -4.695 -5.211 1 98.62 54 ILE B C 1
ATOM 1584 O O . ILE B 1 54 ? -17.297 -5.289 -6.242 1 98.62 54 ILE B O 1
ATOM 1588 N N . VAL B 1 55 ? -16.062 -3.754 -5.211 1 98.75 55 VAL B N 1
ATOM 1589 C CA . VAL B 1 55 ? -15.398 -3.307 -6.434 1 98.75 55 VAL B CA 1
ATOM 1590 C C . VAL B 1 55 ? -14.648 -4.473 -7.07 1 98.75 55 VAL B C 1
ATOM 1592 O O . VAL B 1 55 ? -14.742 -4.699 -8.281 1 98.75 55 VAL B O 1
ATOM 1595 N N . LEU B 1 56 ? -13.875 -5.258 -6.262 1 98.69 56 LEU B N 1
ATOM 1596 C CA . LEU B 1 56 ? -13.125 -6.387 -6.789 1 98.69 56 LEU B CA 1
ATOM 1597 C C . LEU B 1 56 ? -14.055 -7.441 -7.375 1 98.69 56 LEU B C 1
ATOM 1599 O O . LEU B 1 56 ? -13.789 -7.98 -8.453 1 98.69 56 LEU B O 1
ATOM 1603 N N . GLY B 1 57 ? -15.094 -7.738 -6.676 1 98.38 57 GLY B N 1
ATOM 1604 C CA . GLY B 1 57 ? -16.078 -8.688 -7.188 1 98.38 57 GLY B CA 1
ATOM 1605 C C . GLY B 1 57 ? -16.688 -8.25 -8.508 1 98.38 57 GLY B C 1
ATOM 1606 O O . GLY B 1 57 ? -16.781 -9.047 -9.445 1 98.38 57 GLY B O 1
ATOM 1607 N N . GLU B 1 58 ? -17.062 -6.984 -8.578 1 98.31 58 GLU B N 1
ATOM 1608 C CA . GLU B 1 58 ? -17.688 -6.438 -9.781 1 98.31 58 GLU B CA 1
ATOM 1609 C C . GLU B 1 58 ? -16.719 -6.441 -10.961 1 98.31 58 GLU B C 1
ATOM 1611 O O . GLU B 1 58 ? -17.109 -6.715 -12.094 1 98.31 58 GLU B O 1
ATOM 1616 N N . MET B 1 59 ? -15.461 -6.191 -10.727 1 98.25 59 MET B N 1
ATOM 1617 C CA . MET B 1 59 ? -14.539 -5.918 -11.828 1 98.25 59 MET B CA 1
ATOM 1618 C C . MET B 1 59 ? -13.781 -7.176 -12.234 1 98.25 59 MET B C 1
ATOM 1620 O O . MET B 1 59 ? -13.297 -7.281 -13.359 1 98.25 59 MET B O 1
ATOM 1624 N N . LEU B 1 60 ? -13.734 -8.172 -11.32 1 98 60 LEU B N 1
ATOM 1625 C CA . LEU B 1 60 ? -12.828 -9.273 -11.633 1 98 60 LEU B CA 1
ATOM 1626 C C . LEU B 1 60 ? -13.586 -10.594 -11.719 1 98 60 LEU B C 1
ATOM 1628 O O . LEU B 1 60 ? -13.031 -11.602 -12.164 1 98 60 LEU B O 1
ATOM 1632 N N . SER B 1 61 ? -14.836 -10.586 -11.25 1 97.56 61 SER B N 1
ATOM 1633 C C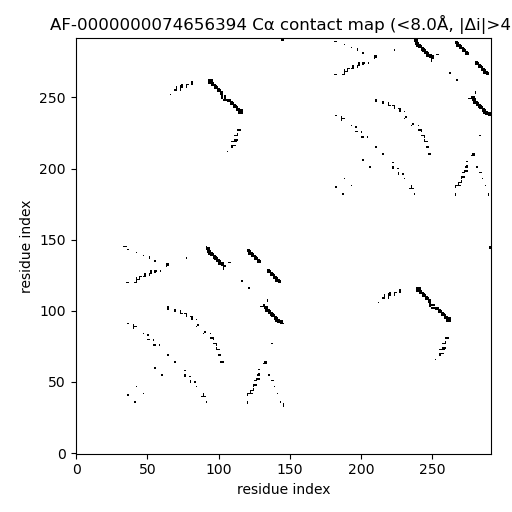A . SER B 1 61 ? -15.609 -11.82 -11.359 1 97.56 61 SER B CA 1
ATOM 1634 C C . SER B 1 61 ? -15.688 -12.305 -12.805 1 97.56 61 SER B C 1
ATOM 1636 O O . SER B 1 61 ? -16 -11.523 -13.703 1 97.56 61 SER B O 1
ATOM 1638 N N . GLY B 1 62 ? -15.336 -13.57 -13.039 1 96.06 62 GLY B N 1
ATOM 1639 C CA . GLY B 1 62 ? -15.422 -14.172 -14.359 1 96.06 62 GLY B CA 1
ATOM 1640 C C . GLY B 1 62 ? -14.203 -13.914 -15.211 1 96.06 62 GLY B C 1
ATOM 1641 O O . GLY B 1 62 ? -14.109 -14.406 -16.344 1 96.06 62 GLY B O 1
ATOM 1642 N N . LYS B 1 63 ? -13.281 -13.125 -14.727 1 96.44 63 LYS B N 1
ATOM 1643 C CA . LYS B 1 63 ? -12.078 -12.844 -15.508 1 96.44 63 LYS B CA 1
ATOM 1644 C C . LYS B 1 63 ? -11.016 -13.906 -15.273 1 96.44 63 LYS B C 1
ATOM 1646 O O . LYS B 1 63 ? -10.984 -14.547 -14.219 1 96.44 63 LYS B O 1
ATOM 1651 N N . THR B 1 64 ? -10.234 -14.117 -16.312 1 95.81 64 THR B N 1
ATOM 1652 C CA . THR B 1 64 ? -9.062 -14.984 -16.234 1 95.81 64 THR B CA 1
ATOM 1653 C C . THR B 1 64 ? -7.781 -14.18 -16.406 1 95.81 64 THR B C 1
ATOM 1655 O O . THR B 1 64 ? -7.734 -13.242 -17.219 1 95.81 64 THR B O 1
ATOM 1658 N N . TYR B 1 65 ? -6.844 -14.617 -15.703 1 94.75 65 TYR B N 1
ATOM 1659 C CA . TYR B 1 65 ? -5.586 -13.883 -15.773 1 94.75 65 TYR B CA 1
ATOM 1660 C C . TYR B 1 65 ? -5.133 -13.719 -17.219 1 94.75 65 TYR B C 1
ATOM 1662 O O . TYR B 1 65 ? -5.145 -14.672 -18 1 94.75 65 TYR B O 1
ATOM 1670 N N . ASN B 1 66 ? -4.75 -12.508 -17.531 1 93.75 66 ASN B N 1
ATOM 1671 C CA . ASN B 1 66 ? -4.191 -12.102 -18.812 1 93.75 66 ASN B CA 1
ATOM 1672 C C . ASN B 1 66 ? -3.111 -11.039 -18.656 1 93.75 66 ASN B C 1
ATOM 1674 O O . ASN B 1 66 ? -3.408 -9.898 -18.297 1 93.75 66 ASN B O 1
ATOM 1678 N N . ALA B 1 67 ? -1.9 -11.453 -18.906 1 89.19 67 ALA B N 1
ATOM 1679 C CA . ALA B 1 67 ? -0.753 -10.586 -18.656 1 89.19 67 ALA B CA 1
ATOM 1680 C C . ALA B 1 67 ? -0.902 -9.25 -19.391 1 89.19 67 ALA B C 1
ATOM 1682 O O . ALA B 1 67 ? -0.456 -8.211 -18.906 1 89.19 67 ALA B O 1
ATOM 1683 N N . GLU B 1 68 ? -1.504 -9.203 -20.469 1 92.75 68 GLU B N 1
ATOM 1684 C CA . GLU B 1 68 ? -1.634 -8 -21.281 1 92.75 68 GLU B CA 1
ATOM 1685 C C . GLU B 1 68 ? -2.695 -7.062 -20.719 1 92.75 68 GLU B C 1
ATOM 1687 O O . GLU B 1 68 ? -2.582 -5.84 -20.844 1 92.75 68 GLU B O 1
ATOM 1692 N N . GLU B 1 69 ? -3.68 -7.691 -20.078 1 95.25 69 GLU B N 1
ATOM 1693 C CA . GLU B 1 69 ? -4.812 -6.883 -19.625 1 95.25 69 GLU B CA 1
ATOM 1694 C C . GLU B 1 69 ? -4.656 -6.48 -18.172 1 95.25 69 GLU B C 1
ATOM 1696 O O . GLU B 1 69 ? -5.336 -5.566 -17.688 1 95.25 69 GLU B O 1
ATOM 1701 N N . THR B 1 70 ? -3.867 -7.156 -17.484 1 95.38 70 THR B N 1
ATOM 1702 C CA . THR B 1 70 ? -3.785 -7.016 -16.047 1 95.38 70 THR B CA 1
ATOM 1703 C C . THR B 1 70 ? -3.344 -5.605 -15.664 1 95.38 70 THR B C 1
ATOM 1705 O O . THR B 1 70 ? -3.812 -5.047 -14.664 1 95.38 70 THR B O 1
ATOM 1708 N N . THR B 1 71 ? -2.516 -5.023 -16.5 1 95.19 71 THR B N 1
ATOM 1709 C CA . THR B 1 71 ? -2.08 -3.656 -16.234 1 95.19 71 THR B CA 1
ATOM 1710 C C . THR B 1 71 ? -3.27 -2.699 -16.234 1 95.19 71 THR B C 1
ATOM 1712 O O . THR B 1 71 ? -3.43 -1.895 -15.32 1 95.19 71 THR B O 1
ATOM 1715 N N . SER B 1 72 ? -4.043 -2.836 -17.234 1 97.38 72 SER B N 1
ATOM 1716 C CA . SER B 1 72 ? -5.223 -1.985 -17.328 1 97.38 72 SER B CA 1
ATOM 1717 C C . SER B 1 72 ? -6.195 -2.262 -16.188 1 97.38 72 SER B C 1
ATOM 1719 O O . SER B 1 72 ? -6.789 -1.334 -15.633 1 97.38 72 SER B O 1
ATOM 1721 N N . TRP B 1 73 ? -6.387 -3.562 -15.828 1 97.94 73 TRP B N 1
ATOM 1722 C CA . TRP B 1 73 ? -7.281 -3.914 -14.727 1 97.94 73 TRP B CA 1
ATOM 1723 C C . TRP B 1 73 ? -6.836 -3.248 -13.43 1 97.94 73 TRP B C 1
ATOM 1725 O O . TRP B 1 73 ? -7.656 -2.693 -12.695 1 97.94 73 TRP B O 1
ATOM 1735 N N . THR B 1 74 ? -5.547 -3.318 -13.156 1 97.88 74 THR B N 1
ATOM 1736 C CA . THR B 1 74 ? -5.047 -2.725 -11.922 1 97.88 74 THR B CA 1
ATOM 1737 C C . THR B 1 74 ? -5.348 -1.229 -11.883 1 97.88 74 THR B C 1
ATOM 1739 O O . THR B 1 74 ? -5.777 -0.706 -10.852 1 97.88 74 THR B O 1
ATOM 1742 N N . LYS B 1 75 ? -5.125 -0.56 -12.961 1 97.69 75 LYS B N 1
ATOM 1743 C CA . LYS B 1 75 ? -5.379 0.875 -13.039 1 97.69 75 LYS B CA 1
ATOM 1744 C C . LYS B 1 75 ? -6.863 1.184 -12.852 1 97.69 75 LYS B C 1
ATOM 1746 O O . LYS B 1 75 ? -7.223 2.07 -12.07 1 97.69 75 LYS B O 1
ATOM 1751 N N . ASP B 1 76 ? -7.652 0.473 -13.523 1 98.56 76 ASP B N 1
ATOM 1752 C CA . ASP B 1 76 ? -9.094 0.704 -13.469 1 98.56 76 ASP B CA 1
ATOM 1753 C C . ASP B 1 76 ? -9.641 0.448 -12.07 1 98.56 76 ASP B C 1
ATOM 1755 O O . ASP B 1 76 ? -10.477 1.209 -11.578 1 98.56 76 ASP B O 1
ATOM 1759 N N . ILE B 1 77 ? -9.172 -0.616 -11.5 1 98.75 77 ILE B N 1
ATOM 1760 C CA . ILE B 1 77 ? -9.625 -0.961 -10.156 1 98.75 77 ILE B CA 1
ATOM 1761 C C . ILE B 1 77 ? -9.172 0.113 -9.164 1 98.75 77 ILE B C 1
ATOM 1763 O O . ILE B 1 77 ? -9.961 0.579 -8.344 1 98.75 77 ILE B O 1
ATOM 1767 N N . ALA B 1 78 ? -7.953 0.521 -9.258 1 98.5 78 ALA B N 1
ATOM 1768 C CA . ALA B 1 78 ? -7.43 1.551 -8.367 1 98.5 78 ALA B CA 1
ATOM 1769 C C . ALA B 1 78 ? -8.203 2.855 -8.523 1 98.5 78 ALA B C 1
ATOM 1771 O O . ALA B 1 78 ? -8.562 3.49 -7.527 1 98.5 78 ALA B O 1
ATOM 1772 N N . ASP B 1 79 ? -8.508 3.225 -9.711 1 98.31 79 ASP B N 1
ATOM 1773 C CA . ASP B 1 79 ? -9.266 4.438 -9.992 1 98.31 79 ASP B CA 1
ATOM 1774 C C . ASP B 1 79 ? -10.68 4.348 -9.414 1 98.31 79 ASP B C 1
ATOM 1776 O O . ASP B 1 79 ? -11.18 5.316 -8.836 1 98.31 79 ASP B O 1
ATOM 1780 N N . THR B 1 80 ? -11.258 3.256 -9.602 1 98.69 80 THR B N 1
ATOM 1781 C CA . THR B 1 80 ? -12.617 3.057 -9.117 1 98.69 80 THR B CA 1
ATOM 1782 C C . THR B 1 80 ? -12.664 3.131 -7.594 1 98.69 80 THR B C 1
ATOM 1784 O O . THR B 1 80 ? -13.531 3.793 -7.027 1 98.69 80 THR B O 1
ATOM 1787 N N . ILE B 1 81 ? -11.719 2.451 -6.922 1 98.56 81 ILE B N 1
ATOM 1788 C CA . ILE B 1 81 ? -11.664 2.48 -5.465 1 98.56 81 ILE B CA 1
ATOM 1789 C C . ILE B 1 81 ? -11.406 3.904 -4.984 1 98.56 81 ILE B C 1
ATOM 1791 O O . ILE B 1 81 ? -12.039 4.375 -4.039 1 98.56 81 ILE B O 1
ATOM 1795 N N . LYS B 1 82 ? -10.484 4.562 -5.605 1 97.81 82 LYS B N 1
ATOM 1796 C CA . LYS B 1 82 ? -10.188 5.949 -5.254 1 97.81 82 LYS B CA 1
ATOM 1797 C C . LYS B 1 82 ? -11.438 6.816 -5.359 1 97.81 82 LYS B C 1
ATOM 1799 O O . LYS B 1 82 ? -11.727 7.617 -4.469 1 97.81 82 LYS B O 1
ATOM 1804 N N . LYS B 1 83 ? -12.148 6.652 -6.465 1 97.5 83 LYS B N 1
ATOM 1805 C CA . LYS B 1 83 ? -13.375 7.418 -6.68 1 97.5 83 LYS B CA 1
ATOM 1806 C C . LYS B 1 83 ? -14.406 7.125 -5.59 1 97.5 83 LYS B C 1
ATOM 1808 O O . LYS B 1 83 ? -15.023 8.047 -5.059 1 97.5 83 LYS B O 1
ATOM 1813 N N . ARG B 1 84 ? -14.57 5.902 -5.266 1 97.25 84 ARG B N 1
ATOM 1814 C CA . ARG B 1 84 ? -15.531 5.523 -4.23 1 97.25 84 ARG B CA 1
ATOM 1815 C C . ARG B 1 84 ? -15.109 6.066 -2.871 1 97.25 84 ARG B C 1
ATOM 1817 O O . ARG B 1 84 ? -15.953 6.449 -2.062 1 97.25 84 ARG B O 1
ATOM 1824 N N . LEU B 1 85 ? -13.836 6.051 -2.555 1 96.12 85 LEU B N 1
ATOM 1825 C CA . LEU B 1 85 ? -13.328 6.625 -1.315 1 96.12 85 LEU B CA 1
ATOM 1826 C C . LEU B 1 85 ? -13.68 8.109 -1.216 1 96.12 85 LEU B C 1
ATOM 1828 O O . LEU B 1 85 ? -14.078 8.586 -0.152 1 96.12 85 LEU B O 1
ATOM 1832 N N . LYS B 1 86 ? -13.492 8.797 -2.266 1 93.81 86 LYS B N 1
ATOM 1833 C CA . LYS B 1 86 ? -13.82 10.227 -2.303 1 93.81 86 LYS B CA 1
ATOM 1834 C C . LYS B 1 86 ? -15.305 10.453 -2.049 1 93.81 86 LYS B C 1
ATOM 1836 O O . LYS B 1 86 ? -15.68 11.414 -1.366 1 93.81 86 LYS B O 1
ATOM 1841 N N . ASP B 1 87 ? -16.094 9.602 -2.527 1 94 87 ASP B N 1
ATOM 1842 C CA . ASP B 1 87 ? -17.531 9.734 -2.408 1 94 87 ASP B CA 1
ATOM 1843 C C . ASP B 1 87 ? -18 9.445 -0.981 1 94 87 ASP B C 1
ATOM 1845 O O . ASP B 1 87 ? -19.125 9.781 -0.61 1 94 87 ASP B O 1
ATOM 1849 N N . MET B 1 88 ? -17.141 8.836 -0.193 1 91.75 88 MET B N 1
ATOM 1850 C CA . MET B 1 88 ? -17.484 8.516 1.188 1 91.75 88 MET B CA 1
ATOM 1851 C C . MET B 1 88 ? -17.422 9.758 2.068 1 91.75 88 MET B C 1
ATOM 1853 O O . MET B 1 88 ? -17.859 9.742 3.217 1 91.75 88 MET B O 1
ATOM 1857 N N . GLY B 1 89 ? -16.922 10.875 1.646 1 83.56 89 GLY B N 1
ATOM 1858 C CA . GLY B 1 89 ? -17.016 12.164 2.312 1 83.56 89 GLY B CA 1
ATOM 1859 C C . GLY B 1 89 ? -15.922 12.406 3.328 1 83.56 89 GLY B C 1
ATOM 1860 O O . GLY B 1 89 ? -16.141 13.07 4.34 1 83.56 89 GLY B O 1
ATOM 1861 N N . HIS B 1 90 ? -14.758 11.852 3.174 1 86.31 90 HIS B N 1
ATOM 1862 C CA . HIS B 1 90 ? -13.625 12.055 4.066 1 86.31 90 HIS B CA 1
ATOM 1863 C C . HIS B 1 90 ? -12.742 13.203 3.594 1 86.31 90 HIS B C 1
ATOM 1865 O O . HIS B 1 90 ? -11.594 13 3.205 1 86.31 90 HIS B O 1
ATOM 1871 N N . ASP B 1 91 ? -13.156 14.445 3.859 1 86.94 91 ASP B N 1
ATOM 1872 C CA . ASP B 1 91 ? -12.555 15.617 3.238 1 86.94 91 ASP B CA 1
ATOM 1873 C C . ASP B 1 91 ? -11.18 15.906 3.832 1 86.94 91 ASP B C 1
ATOM 1875 O O . ASP B 1 91 ? -10.359 16.594 3.211 1 86.94 91 ASP B O 1
ATOM 1879 N N . ARG B 1 92 ? -10.914 15.477 4.988 1 89.31 92 ARG B N 1
ATOM 1880 C CA . ARG B 1 92 ? -9.648 15.781 5.641 1 89.31 92 ARG B CA 1
ATOM 1881 C C . ARG B 1 92 ? -8.688 14.594 5.566 1 89.31 92 ARG B C 1
ATOM 1883 O O . ARG B 1 92 ? -7.824 14.43 6.43 1 89.31 92 ARG B O 1
ATOM 1890 N N . TYR B 1 93 ? -8.93 13.781 4.582 1 93.44 93 TYR B N 1
ATOM 1891 C CA . TYR B 1 93 ? -8.047 12.625 4.434 1 93.44 93 TYR B CA 1
ATOM 1892 C C . TYR B 1 93 ? -7.316 12.672 3.1 1 93.44 93 TYR B C 1
ATOM 1894 O O . TYR B 1 93 ? -7.895 13.047 2.078 1 93.44 93 TYR B O 1
ATOM 1902 N N . LYS B 1 94 ? -6.074 12.336 3.164 1 94.69 94 LYS B N 1
ATOM 1903 C CA . LYS B 1 94 ? -5.359 11.844 1.988 1 94.69 94 LYS B CA 1
ATOM 1904 C C . LYS B 1 94 ? -5.594 10.352 1.778 1 94.69 94 LYS B C 1
ATOM 1906 O O . LYS B 1 94 ? -5.738 9.602 2.744 1 94.69 94 LYS B O 1
ATOM 1911 N N . PHE B 1 95 ? -5.59 9.953 0.518 1 96.75 95 PHE B N 1
ATOM 1912 C CA . PHE B 1 95 ? -5.832 8.539 0.241 1 96.75 95 PHE B CA 1
ATOM 1913 C C . PHE B 1 95 ? -4.73 7.961 -0.636 1 96.75 95 PHE B C 1
ATOM 1915 O O . PHE B 1 95 ? -4.223 8.641 -1.531 1 96.75 95 PHE B O 1
ATOM 1922 N N . VAL B 1 96 ? -4.418 6.762 -0.377 1 97.5 96 VAL B N 1
ATOM 1923 C CA . VAL B 1 96 ? -3.598 5.922 -1.241 1 97.5 96 VAL B CA 1
ATOM 1924 C C . VAL B 1 96 ? -4.328 4.613 -1.535 1 97.5 96 VAL B C 1
ATOM 1926 O O . VAL B 1 96 ? -4.859 3.973 -0.625 1 97.5 96 VAL B O 1
ATOM 1929 N N . VAL B 1 97 ? -4.355 4.277 -2.807 1 98.31 97 VAL B N 1
ATOM 1930 C CA . VAL B 1 97 ? -4.91 2.992 -3.211 1 98.31 97 VAL B CA 1
ATOM 1931 C C . VAL B 1 97 ? -3.852 2.182 -3.955 1 98.31 97 VAL B C 1
ATOM 1933 O O . VAL B 1 97 ? -3.227 2.68 -4.895 1 98.31 97 VAL B O 1
ATOM 1936 N N . GLN B 1 98 ? -3.629 1.001 -3.484 1 97.62 98 GLN B N 1
ATOM 1937 C CA . GLN B 1 98 ? -2.693 0.084 -4.129 1 97.62 98 GLN B CA 1
ATOM 1938 C C . GLN B 1 98 ? -3.395 -1.202 -4.559 1 97.62 98 GLN B C 1
ATOM 1940 O O . GLN B 1 98 ? -4.125 -1.809 -3.773 1 97.62 98 GLN B O 1
ATOM 1945 N N . VAL B 1 99 ? -3.117 -1.596 -5.848 1 97.88 99 VAL B N 1
ATOM 1946 C CA . VAL B 1 99 ? -3.691 -2.826 -6.375 1 97.88 99 VAL B CA 1
ATOM 1947 C C . VAL B 1 99 ? -2.59 -3.693 -6.98 1 97.88 99 VAL B C 1
ATOM 1949 O O . VAL B 1 99 ? -1.737 -3.197 -7.723 1 97.88 99 VAL B O 1
ATOM 1952 N N . VAL B 1 100 ? -2.586 -4.98 -6.68 1 95.69 100 VAL B N 1
ATOM 1953 C CA . VAL B 1 100 ? -1.667 -5.965 -7.242 1 95.69 100 VAL B CA 1
ATOM 1954 C C . VAL B 1 100 ? -2.455 -7.137 -7.82 1 95.69 100 VAL B C 1
ATOM 1956 O O . VAL B 1 100 ? -3.305 -7.719 -7.141 1 95.69 100 VAL B O 1
ATOM 1959 N N . ILE B 1 101 ? -2.199 -7.441 -9.023 1 95.25 101 ILE B N 1
ATOM 1960 C CA . ILE B 1 101 ? -2.807 -8.617 -9.648 1 95.25 101 ILE B CA 1
ATOM 1961 C C . ILE B 1 101 ? -1.714 -9.57 -10.125 1 95.25 101 ILE B C 1
ATOM 1963 O O . ILE B 1 101 ? -0.704 -9.141 -10.68 1 95.25 101 ILE B O 1
ATOM 1967 N N . GLY B 1 102 ? -1.933 -10.828 -9.891 1 92.94 102 GLY B N 1
ATOM 1968 C CA . GLY B 1 102 ? -1.018 -11.852 -10.375 1 92.94 102 GLY B CA 1
ATOM 1969 C C . GLY B 1 102 ? -1.713 -13.148 -10.742 1 92.94 102 GLY B C 1
ATOM 1970 O O . GLY B 1 102 ? -2.898 -13.32 -10.461 1 92.94 102 GLY B O 1
ATOM 1971 N N . GLU B 1 103 ? -0.904 -13.922 -11.438 1 91.81 103 GLU B N 1
ATOM 1972 C CA . GLU B 1 103 ? -1.409 -15.25 -11.789 1 91.81 103 GLU B CA 1
ATOM 1973 C C . GLU B 1 103 ? -1.488 -16.156 -10.555 1 91.81 103 GLU B C 1
ATOM 1975 O O . GLU B 1 103 ? -0.54 -16.234 -9.773 1 91.81 103 GLU B O 1
ATOM 1980 N N . GLN B 1 104 ? -2.672 -16.766 -10.383 1 86.44 104 GLN B N 1
ATOM 1981 C CA . GLN B 1 104 ? -2.889 -17.672 -9.258 1 86.44 104 GLN B CA 1
ATOM 1982 C C . GLN B 1 104 ? -2.676 -19.125 -9.664 1 86.44 104 GLN B C 1
ATOM 1984 O O . GLN B 1 104 ? -3.375 -19.641 -10.539 1 86.44 104 GLN B O 1
ATOM 1989 N N . ARG B 1 105 ? -1.71 -20.031 -9.219 1 76.81 105 ARG B N 1
ATOM 1990 C CA . ARG B 1 105 ? -1.534 -21.453 -9.531 1 76.81 105 ARG B CA 1
ATOM 1991 C C . ARG B 1 105 ? -1.325 -22.266 -8.258 1 76.81 105 ARG B C 1
ATOM 1993 O O . ARG B 1 105 ? -1.288 -23.5 -8.297 1 76.81 105 ARG B O 1
ATOM 2000 N N . GLY B 1 106 ? -1.57 -21.656 -7.102 1 74.69 106 GLY B N 1
ATOM 2001 C CA . GLY B 1 106 ? -1.173 -22.422 -5.934 1 74.69 106 GLY B CA 1
ATOM 2002 C C . GLY B 1 106 ? -1.731 -21.875 -4.637 1 74.69 106 GLY B C 1
ATOM 2003 O O . GLY B 1 106 ? -2.939 -21.656 -4.52 1 74.69 106 GLY B O 1
ATOM 2004 N N . GLU B 1 107 ? -0.834 -21.75 -3.66 1 74.25 107 GLU B N 1
ATOM 2005 C CA . GLU B 1 107 ? -1.158 -21.531 -2.254 1 74.25 107 GLU B CA 1
ATOM 2006 C C . GLU B 1 107 ? -1.511 -20.062 -2 1 74.25 107 GLU B C 1
ATOM 2008 O O . GLU B 1 107 ? -1.679 -19.641 -0.851 1 74.25 107 GLU B O 1
ATOM 2013 N N . GLY B 1 108 ? -1.615 -19.219 -2.85 1 81.44 108 GLY B N 1
ATOM 2014 C CA . GLY B 1 108 ? -2.152 -17.891 -2.676 1 81.44 108 GLY B CA 1
ATOM 2015 C C . GLY B 1 108 ? -1.114 -16.875 -2.211 1 81.44 108 GLY B C 1
ATOM 2016 O O . GLY B 1 108 ? 0.074 -17.031 -2.506 1 81.44 108 GLY B O 1
ATOM 2017 N N . VAL B 1 109 ? -1.543 -15.766 -1.628 1 90.69 109 VAL B N 1
ATOM 2018 C CA . VAL B 1 109 ? -0.703 -14.617 -1.297 1 90.69 109 VAL B CA 1
ATOM 2019 C C . VAL B 1 109 ? -0.858 -14.273 0.183 1 90.69 109 VAL B C 1
ATOM 2021 O O . VAL B 1 109 ? -1.908 -14.523 0.778 1 90.69 109 VAL B O 1
ATOM 2024 N N . LYS B 1 110 ? 0.237 -13.828 0.806 1 93.06 110 LYS B N 1
ATOM 2025 C CA . LYS B 1 110 ? 0.238 -13.266 2.152 1 93.06 110 LYS B CA 1
ATOM 2026 C C . LYS B 1 110 ? 0.608 -11.781 2.127 1 93.06 110 LYS B C 1
ATOM 2028 O O . LYS B 1 110 ? 1.355 -11.344 1.252 1 93.06 110 LYS B O 1
ATOM 2033 N N . MET B 1 111 ? 0.022 -11.102 3.131 1 94.25 111 MET B N 1
ATOM 2034 C CA . MET B 1 111 ? 0.258 -9.664 3.164 1 94.25 111 MET B CA 1
ATOM 2035 C C . MET B 1 111 ? 0.685 -9.219 4.559 1 94.25 111 MET B C 1
ATOM 2037 O O . MET B 1 111 ? 0.215 -9.758 5.559 1 94.25 111 MET B O 1
ATOM 2041 N N . GLY B 1 112 ? 1.571 -8.227 4.516 1 93.56 112 GLY B N 1
ATOM 2042 C CA . GLY B 1 112 ? 1.967 -7.531 5.73 1 93.56 112 GLY B CA 1
ATOM 2043 C C . GLY B 1 112 ? 2.033 -6.023 5.562 1 93.56 112 GLY B C 1
ATOM 2044 O O . GLY B 1 112 ? 2.383 -5.527 4.488 1 93.56 112 GLY B O 1
ATOM 2045 N N . CYS B 1 113 ? 1.612 -5.375 6.625 1 94.5 113 CYS B N 1
ATOM 2046 C CA . CYS B 1 113 ? 1.631 -3.916 6.609 1 94.5 113 CYS B CA 1
ATOM 2047 C C . CYS B 1 113 ? 2.172 -3.363 7.922 1 94.5 113 CYS B C 1
ATOM 2049 O O . CYS B 1 113 ? 1.854 -3.881 8.992 1 94.5 113 CYS B O 1
ATOM 2051 N N . ARG B 1 114 ? 3 -2.436 7.805 1 95.25 114 ARG B N 1
ATOM 2052 C CA . ARG B 1 114 ? 3.477 -1.67 8.953 1 95.25 114 ARG B CA 1
ATOM 2053 C C . ARG B 1 114 ? 3.33 -0.171 8.711 1 95.25 114 ARG B C 1
ATOM 2055 O O . ARG B 1 114 ? 3.584 0.312 7.605 1 95.25 114 ARG B O 1
ATOM 2062 N N . CYS B 1 115 ? 2.916 0.464 9.773 1 95.06 115 CYS B N 1
ATOM 2063 C CA . CYS B 1 115 ? 2.66 1.895 9.656 1 95.06 115 CYS B CA 1
ATOM 2064 C C . CYS B 1 115 ? 3.379 2.67 10.758 1 95.06 115 CYS B C 1
ATOM 2066 O O . CYS B 1 115 ? 3.533 2.172 11.875 1 95.06 115 CYS B O 1
ATOM 2068 N N . PHE B 1 116 ? 3.826 3.826 10.414 1 94.06 116 PHE B N 1
ATOM 2069 C CA . PHE B 1 116 ? 4.309 4.836 11.352 1 94.06 116 PHE B CA 1
ATOM 2070 C C . PHE B 1 116 ? 3.498 6.121 11.227 1 94.06 116 PHE B C 1
ATOM 2072 O O . PHE B 1 116 ? 3.879 7.031 10.484 1 94.06 116 PHE B O 1
ATOM 2079 N N . TRP B 1 117 ? 2.301 6.156 11.844 1 92.81 117 TRP B N 1
ATOM 2080 C CA . TRP B 1 117 ? 1.317 7.234 11.781 1 92.81 117 TRP B CA 1
ATOM 2081 C C . TRP B 1 117 ? 0.461 7.266 13.039 1 92.81 117 TRP B C 1
ATOM 2083 O O . TRP B 1 117 ? 0.766 6.586 14.023 1 92.81 117 TRP B O 1
ATOM 2093 N N . ASP B 1 118 ? -0.404 8.211 13.148 1 91.31 118 ASP B N 1
ATOM 2094 C CA . ASP B 1 118 ? -1.368 8.266 14.242 1 91.31 118 ASP B CA 1
ATOM 2095 C C . ASP B 1 118 ? -2.527 7.305 14 1 91.31 118 ASP B C 1
ATOM 2097 O O . ASP B 1 118 ? -3.434 7.598 13.219 1 91.31 118 ASP B O 1
ATOM 2101 N N . SER B 1 119 ? -2.578 6.195 14.742 1 91.81 119 SER B N 1
ATOM 2102 C CA . SER B 1 119 ? -3.523 5.113 14.484 1 91.81 119 SER B CA 1
ATOM 2103 C C . SER B 1 119 ? -4.93 5.496 14.93 1 91.81 119 SER B C 1
ATOM 2105 O O . SER B 1 119 ? -5.902 4.812 14.594 1 91.81 119 SER B O 1
ATOM 2107 N N . ASP B 1 120 ? -5.062 6.57 15.656 1 89.62 120 ASP B N 1
ATOM 2108 C CA . ASP B 1 120 ? -6.395 7.023 16.047 1 89.62 120 ASP B CA 1
ATOM 2109 C C . ASP B 1 120 ? -7.117 7.672 14.859 1 89.62 120 ASP B C 1
ATOM 2111 O O . ASP B 1 120 ? -8.352 7.719 14.828 1 89.62 120 ASP B O 1
ATOM 2115 N N . THR B 1 121 ? -6.355 8.234 13.969 1 91.06 121 THR B N 1
ATOM 2116 C CA . THR B 1 121 ? -6.953 8.969 12.852 1 91.06 121 THR B CA 1
ATOM 2117 C C . THR B 1 121 ? -6.645 8.281 11.523 1 91.06 121 THR B C 1
ATOM 2119 O O . THR B 1 121 ? -7.52 8.156 10.664 1 91.06 121 THR B O 1
ATOM 2122 N N . ASP B 1 122 ? -5.457 7.812 11.367 1 94.62 122 ASP B N 1
ATOM 2123 C CA . ASP B 1 122 ? -5.043 7.133 10.148 1 94.62 122 ASP B CA 1
ATOM 2124 C C . ASP B 1 122 ? -5.391 5.648 10.195 1 94.62 122 ASP B C 1
ATOM 2126 O O . ASP B 1 122 ? -5.277 5.016 11.25 1 94.62 122 ASP B O 1
ATOM 2130 N N . ASN B 1 123 ? -5.887 5.168 9.164 1 96.25 123 ASN B N 1
ATOM 2131 C CA . ASN B 1 123 ? -6.199 3.742 9.125 1 96.25 123 ASN B CA 1
ATOM 2132 C C . ASN B 1 123 ? -6.105 3.189 7.703 1 96.25 123 ASN B C 1
ATOM 2134 O O . ASN B 1 123 ? -5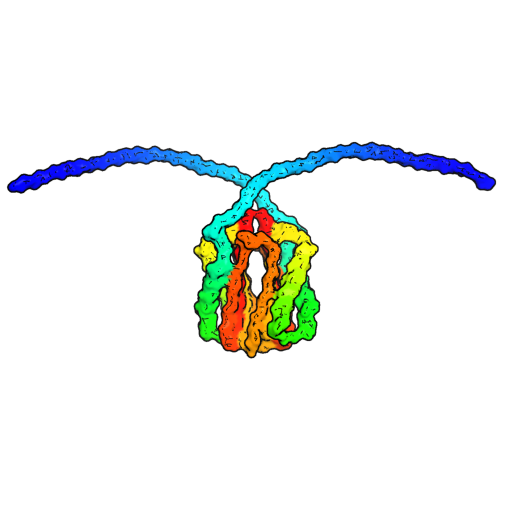.75 3.914 6.773 1 96.25 123 ASN B O 1
ATOM 2138 N N . TYR B 1 124 ? -6.27 1.888 7.562 1 96.5 124 TYR B N 1
ATOM 2139 C CA . TYR B 1 124 ? -6.238 1.246 6.254 1 96.5 124 TYR B CA 1
ATOM 2140 C C . TYR B 1 124 ? -7.191 0.061 6.203 1 96.5 124 TYR B C 1
ATOM 2142 O O . TYR B 1 124 ? -7.629 -0.438 7.242 1 96.5 124 TYR B O 1
ATOM 2150 N N . ALA B 1 125 ? -7.559 -0.291 4.984 1 97.31 125 ALA B N 1
ATOM 2151 C CA . ALA B 1 125 ? -8.328 -1.498 4.691 1 97.31 125 ALA B CA 1
ATOM 2152 C C . ALA B 1 125 ? -7.781 -2.211 3.459 1 97.31 125 ALA B C 1
ATOM 2154 O O . ALA B 1 125 ? -7.246 -1.572 2.549 1 97.31 125 ALA B O 1
ATOM 2155 N N . GLN B 1 126 ? -7.871 -3.49 3.473 1 97.19 126 GLN B N 1
ATOM 2156 C CA . GLN B 1 126 ? -7.441 -4.277 2.322 1 97.19 126 GLN B CA 1
ATOM 2157 C C . GLN B 1 126 ? -8.359 -5.48 2.105 1 97.19 126 GLN B C 1
ATOM 2159 O O . GLN B 1 126 ? -9.039 -5.918 3.033 1 97.19 126 GLN B O 1
ATOM 2164 N N . ASP B 1 127 ? -8.406 -5.914 0.946 1 96.94 127 ASP B N 1
ATOM 2165 C CA . ASP B 1 127 ? -9.141 -7.129 0.606 1 96.94 127 ASP B CA 1
ATOM 2166 C C . ASP B 1 127 ? -8.477 -7.863 -0.555 1 96.94 127 ASP B C 1
ATOM 2168 O O . ASP B 1 127 ? -7.594 -7.316 -1.22 1 96.94 127 ASP B O 1
ATOM 2172 N N . ILE B 1 128 ? -8.844 -9.18 -0.639 1 95.25 128 ILE B N 1
ATOM 2173 C CA . ILE B 1 128 ? -8.273 -10.047 -1.661 1 95.25 128 ILE B CA 1
ATOM 2174 C C . ILE B 1 128 ? -9.391 -10.664 -2.496 1 95.25 128 ILE B C 1
ATOM 2176 O O . ILE B 1 128 ? -10.422 -11.07 -1.958 1 95.25 128 ILE B O 1
ATOM 2180 N N . PHE B 1 129 ? -9.172 -10.594 -3.756 1 96.56 129 PHE B N 1
ATOM 2181 C CA . PHE B 1 129 ? -9.953 -11.398 -4.684 1 96.56 129 PHE B CA 1
ATOM 2182 C C . PHE B 1 129 ? -9.117 -12.531 -5.262 1 96.56 129 PHE B C 1
ATOM 2184 O O . PHE B 1 129 ? -7.938 -12.336 -5.574 1 96.56 129 PHE B O 1
ATOM 2191 N N . MET B 1 130 ? -9.797 -13.672 -5.27 1 93.62 130 MET B N 1
ATOM 2192 C CA . MET B 1 130 ? -9.055 -14.805 -5.832 1 93.62 130 MET B CA 1
ATOM 2193 C C . MET B 1 130 ? -9.992 -15.734 -6.594 1 93.62 130 MET B C 1
ATOM 2195 O O . MET B 1 130 ? -11.094 -16.031 -6.133 1 93.62 130 MET B O 1
ATOM 2199 N N . ASN B 1 131 ? -9.562 -16.188 -7.715 1 93.56 131 ASN B N 1
ATOM 2200 C CA . ASN B 1 131 ? -10.195 -17.297 -8.422 1 93.56 131 ASN B CA 1
ATOM 2201 C C . ASN B 1 131 ? -9.164 -18.312 -8.906 1 93.56 131 ASN B C 1
ATOM 2203 O O . ASN B 1 131 ? -8.031 -18.328 -8.422 1 93.56 131 ASN B O 1
ATOM 2207 N N . GLU B 1 132 ? -9.484 -19.156 -9.82 1 90.81 132 GLU B N 1
ATOM 2208 C CA . GLU B 1 132 ? -8.57 -20.234 -10.219 1 90.81 132 GLU B CA 1
ATOM 2209 C C . GLU B 1 132 ? -7.41 -19.672 -11.039 1 90.81 132 GLU B C 1
ATOM 2211 O O . GLU B 1 132 ? -6.359 -20.312 -11.148 1 90.81 132 GLU B O 1
ATOM 2216 N N . SER B 1 133 ? -7.535 -18.516 -11.562 1 92.25 133 SER B N 1
ATOM 2217 C CA . SER B 1 133 ? -6.582 -18.016 -12.555 1 92.25 133 SER B CA 1
ATOM 2218 C C . SER B 1 133 ? -5.793 -16.828 -12.008 1 92.25 133 SER B C 1
ATOM 2220 O O . SER B 1 133 ? -4.625 -16.641 -12.367 1 92.25 133 SER B O 1
ATOM 2222 N N . LEU B 1 134 ? -6.465 -16 -11.203 1 94.19 134 LEU B N 1
ATOM 2223 C CA . LEU B 1 134 ? -5.758 -14.797 -10.781 1 94.19 134 LEU B CA 1
ATOM 2224 C C . LEU B 1 134 ? -6.082 -14.445 -9.336 1 94.19 134 LEU B C 1
ATOM 2226 O O . LEU B 1 134 ? -7.094 -14.898 -8.797 1 94.19 134 LEU B O 1
ATOM 2230 N N . PHE B 1 135 ? -5.199 -13.734 -8.711 1 94.19 135 PHE B N 1
ATOM 2231 C CA . PHE B 1 135 ? -5.473 -13.07 -7.438 1 94.19 135 PHE B CA 1
ATOM 2232 C C . PHE B 1 135 ? -5.32 -11.555 -7.578 1 94.19 135 PHE B C 1
ATOM 2234 O O . PHE B 1 135 ? -4.621 -11.078 -8.469 1 94.19 135 PHE B O 1
ATOM 2241 N N . CYS B 1 136 ? -6.004 -10.875 -6.75 1 96.44 136 CYS B N 1
ATOM 2242 C CA . CYS B 1 136 ? -5.871 -9.43 -6.656 1 96.44 136 CYS B CA 1
ATOM 2243 C C . CYS B 1 136 ? -5.891 -8.977 -5.199 1 96.44 136 CYS B C 1
ATOM 2245 O O . CYS B 1 136 ? -6.777 -9.359 -4.438 1 96.44 136 CYS B O 1
ATOM 2247 N N . VAL B 1 137 ? -4.91 -8.234 -4.898 1 96.5 137 VAL B N 1
ATOM 2248 C CA . VAL B 1 137 ? -4.867 -7.59 -3.594 1 96.5 137 VAL B CA 1
ATOM 2249 C C . VAL B 1 137 ? -5.07 -6.082 -3.758 1 96.5 137 VAL B C 1
ATOM 2251 O O . VAL B 1 137 ? -4.355 -5.438 -4.527 1 96.5 137 VAL B O 1
ATOM 2254 N N . ALA B 1 138 ? -6.016 -5.578 -3.082 1 98.12 138 ALA B N 1
ATOM 2255 C CA . ALA B 1 138 ? -6.246 -4.137 -3.072 1 98.12 138 ALA B CA 1
ATOM 2256 C C . ALA B 1 138 ? -6.195 -3.584 -1.65 1 98.12 138 ALA B C 1
ATOM 2258 O O . ALA B 1 138 ? -6.742 -4.188 -0.723 1 98.12 138 ALA B O 1
ATOM 2259 N N . ALA B 1 139 ? -5.516 -2.529 -1.513 1 97.88 139 ALA B N 1
ATOM 2260 C CA . ALA B 1 139 ? -5.402 -1.846 -0.227 1 97.88 139 ALA B CA 1
ATOM 2261 C C . ALA B 1 139 ? -5.676 -0.352 -0.375 1 97.88 139 ALA B C 1
ATOM 2263 O O . ALA B 1 139 ? -5.332 0.251 -1.395 1 97.88 139 ALA B O 1
ATOM 2264 N N . ALA B 1 140 ? -6.32 0.189 0.594 1 98.12 140 ALA B N 1
ATOM 2265 C CA . ALA B 1 140 ? -6.574 1.625 0.667 1 98.12 140 ALA B CA 1
ATOM 2266 C C . ALA B 1 140 ? -6.137 2.191 2.016 1 98.12 140 ALA B C 1
ATOM 2268 O O . ALA B 1 140 ? -6.367 1.572 3.059 1 98.12 140 ALA B O 1
ATOM 2269 N N . TYR B 1 141 ? -5.551 3.322 1.959 1 97.5 141 TYR B N 1
ATOM 2270 C CA . TYR B 1 141 ? -5.078 4.008 3.154 1 97.5 141 TYR B CA 1
ATOM 2271 C C . TYR B 1 141 ? -5.691 5.398 3.268 1 97.5 141 TYR B C 1
ATOM 2273 O O . TYR B 1 141 ? -5.727 6.152 2.293 1 97.5 141 TYR B O 1
ATOM 2281 N N . GLY B 1 142 ? -6.227 5.684 4.375 1 96.56 142 GLY B N 1
ATOM 2282 C CA . GLY B 1 142 ? -6.68 7.02 4.727 1 96.56 142 GLY B CA 1
ATOM 2283 C C . GLY B 1 142 ? -5.797 7.699 5.758 1 96.56 142 GLY B C 1
ATOM 2284 O O . GLY B 1 142 ? -5.688 7.227 6.895 1 96.56 142 GLY B O 1
ATOM 2285 N N . ILE B 1 143 ? -5.238 8.797 5.387 1 95.25 143 ILE B N 1
ATOM 2286 C CA . ILE B 1 143 ? -4.293 9.516 6.238 1 95.25 143 ILE B CA 1
ATOM 2287 C C . ILE B 1 143 ? -4.832 10.914 6.547 1 95.25 143 ILE B C 1
ATOM 2289 O O . ILE B 1 143 ? -4.961 11.742 5.645 1 95.25 143 ILE B O 1
ATOM 2293 N N . PHE B 1 144 ? -5.027 11.148 7.824 1 92.25 144 PHE B N 1
ATOM 2294 C CA . PHE B 1 144 ? -5.668 12.391 8.25 1 92.25 144 PHE B CA 1
ATOM 2295 C C . PHE B 1 144 ? -4.723 13.578 8.086 1 92.25 144 PHE B C 1
ATOM 2297 O O . PHE B 1 144 ? -3.543 13.492 8.438 1 92.25 144 PHE B O 1
ATOM 2304 N N . LYS B 1 145 ? -5.305 14.672 7.543 1 85.06 145 LYS B N 1
ATOM 2305 C CA . LYS B 1 145 ? -4.598 15.938 7.371 1 85.06 145 LYS B CA 1
ATOM 2306 C C . LYS B 1 145 ? -4.777 16.828 8.594 1 85.06 145 LYS B C 1
ATOM 2308 O O . LYS B 1 145 ? -5.898 17.219 8.93 1 85.06 145 LYS B O 1
ATOM 2313 N N . TYR B 1 146 ? -3.73 17.062 9.266 1 76.62 146 TYR B N 1
ATOM 2314 C CA . TYR B 1 146 ? -3.867 17.969 10.391 1 76.62 146 TYR B CA 1
ATOM 2315 C C . TYR B 1 146 ? -3.854 19.422 9.93 1 76.62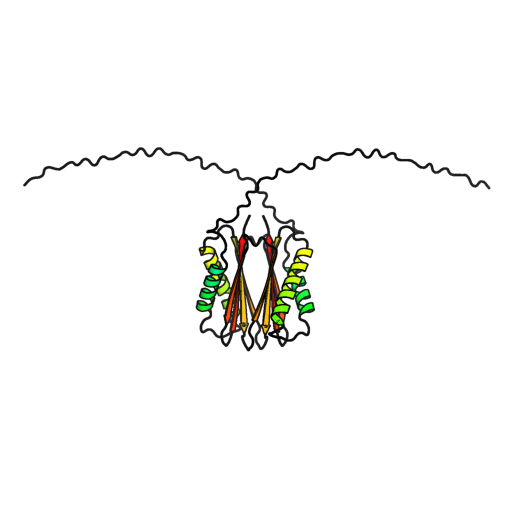 146 TYR B C 1
ATOM 2317 O O . TYR B 1 146 ? -3.217 19.75 8.922 1 76.62 146 TYR B O 1
#

Nearest PDB structures (foldseek):
  8j07-assembly1_r7  TM=9.567E-01  e=2.097E-16  Homo sapiens
  8glv-assembly1_AS  TM=9.310E-01  e=3.716E-16  Chlamydomonas reinhardtii
  8j07-assembly1_l7  TM=9.577E-01  e=1.391E-14  Homo sapiens
  8rgi-assembly1_B  TM=9.246E-01  e=3.386E-14  Homo sapiens
  8glv-assembly1_Lr  TM=9.230E-01  e=3.504E-12  Chlamydomonas reinhardtii

Foldseek 3Di:
DDPPPPCPDPPPPPVPPPPPPPCPPPPPPPCPVPPADDPLLADDQVVLQVVLVVLCCVQPPPHADDPVCVVVSQVVSQVVSVVVVVVSRNVQWDKDKGKDKDFDDDDDDDDDDDDDADPVRKDKYKDWDDDNTMIMIMMMIIHGHD/DDDPPPCVVPPPPPVVVPPPPPCPPPPPPPCPVPPADDPLLADDQVVLQVVLVVLCCVQPPPHADDPVCVVVSQVVSQVVSVVVVVVSRNPQWDKDKGKDKDFDQDDDDDDDDDDDADPVRKDKYKDWDDDNTMIMIMMMIIHGHD

InterPro domains:
  IPR005334 Dynein light chain Tctex-1-like [PF03645] (48-141)
  IPR005334 Dynein light chain Tctex-1-like [PTHR21255] (28-143)
  IPR038586 Tctex-1-like superfamily [G3DSA:3.30.1140.40] (47-144)

Sequence (292 aa):
MGEENLDLGTVQADTSSSPNDEVVQDLGSQNTYIIRPNFSQKFRPINVKEMIHIVLGEMLSGKTYNAEETTSWTKDIADTIKKRLKDMGHDRYKFVVQVVIGEQRGEGVKMGCRCFWDSDTDNYAQDIFMNESLFCVAAAYGIFKYMGEENLDLGTVQADTSSSPNDEVVQDLGSQNTYIIRPNFSQKFRPINVKEMIHIVLGEMLSGKTYNAEETTSWTKDIADTIKKRLKDMGHDRYKFVVQVVIGEQRGEGVKMGCRCFWDSDTDNYAQDIFMNESLFCVAAAYGIFKY

Secondary structure (DSSP, 8-state):
-----------------------------------PPPGGGS--HHHHHHHHHHHHHHHHTT----HHHHHHHHHHHHHHHHHHHHHTT-TTEEEEEEEEEEE--SS-EEEEEEEES-TTT-EEEEEEEE-SSEEEEEEEEEEE--/-----------------------------------PPPGGGS--HHHHHHHHHHHHHHHHTT----HHHHHHHHHHHHHHHHHHHHHTT-TTEEEEEEEEEEE--SS-EEEEEEEES-TTT-EEEEEEEE-SSEEEEEEEEEEE--